Protein AF-A0A5C4XL25-F1 (afdb_monomer)

Sequence (189 aa):
MADGVRRPSRPYLGEPVLGSFGDDTALLGCGCVDDGCGPFSAVVQVDDDVVTWSRYSFADAGTAFLELPDLAFDRRQYEAAVRATETAGSAAVYRHRGHRRVRRPALTRPAGDVPPAGSAPYRDRVLAINPFESAVLTLVPLLLWTLVVVALYWAVRMGVRHGLLDARRRQLPPDPGASGRPAAPTDGV

Structure (mmCIF, N/CA/C/O backbone):
data_AF-A0A5C4XL25-F1
#
_entry.id   AF-A0A5C4XL25-F1
#
loop_
_atom_site.group_PDB
_atom_site.id
_atom_site.type_symbol
_atom_site.label_atom_id
_atom_site.label_alt_id
_atom_site.label_comp_id
_atom_site.label_asym_id
_atom_site.label_entity_id
_atom_site.label_seq_id
_atom_site.pdbx_PDB_ins_code
_atom_site.Cartn_x
_atom_site.Cartn_y
_atom_site.Cartn_z
_atom_site.occupancy
_atom_site.B_iso_or_equiv
_atom_site.auth_seq_id
_atom_site.auth_comp_id
_atom_site.auth_asym_id
_atom_site.auth_atom_id
_atom_site.pdbx_PDB_model_num
ATOM 1 N N . MET A 1 1 ? -26.741 -36.759 2.282 1.00 35.91 1 MET A N 1
ATOM 2 C CA . MET A 1 1 ? -25.557 -36.244 1.563 1.00 35.91 1 MET A CA 1
ATOM 3 C C . MET A 1 1 ? -25.638 -34.732 1.648 1.00 35.91 1 MET A C 1
ATOM 5 O O . MET A 1 1 ? -26.646 -34.182 1.232 1.00 35.91 1 MET A O 1
ATOM 9 N N . ALA A 1 2 ? -24.706 -34.121 2.378 1.00 37.91 2 ALA A N 1
ATOM 10 C CA . ALA A 1 2 ? -24.780 -32.740 2.848 1.00 37.91 2 ALA A CA 1
ATOM 11 C C . ALA A 1 2 ? -24.110 -31.784 1.852 1.00 37.91 2 ALA A C 1
ATOM 13 O O . ALA A 1 2 ? -22.941 -31.974 1.523 1.00 37.91 2 ALA A O 1
ATOM 14 N N . ASP A 1 3 ? -24.853 -30.771 1.408 1.00 40.09 3 ASP A N 1
ATOM 15 C CA . ASP A 1 3 ? -24.352 -29.694 0.555 1.00 40.09 3 ASP A CA 1
ATOM 16 C C . ASP A 1 3 ? -23.624 -28.631 1.390 1.00 40.09 3 ASP A C 1
ATOM 18 O O . ASP A 1 3 ? -24.110 -28.159 2.422 1.00 40.09 3 ASP A O 1
ATOM 22 N N . GLY A 1 4 ? -22.415 -28.286 0.947 1.00 39.06 4 GLY A N 1
ATOM 23 C CA . GLY A 1 4 ? -21.470 -27.427 1.650 1.00 39.06 4 GLY A CA 1
ATOM 24 C C . GLY A 1 4 ? -21.862 -25.953 1.628 1.00 39.06 4 GLY A C 1
ATOM 25 O O . GLY A 1 4 ? -21.550 -25.226 0.686 1.00 39.06 4 GLY A O 1
ATOM 26 N N . VAL A 1 5 ? -22.450 -25.481 2.726 1.00 36.34 5 VAL A N 1
ATOM 27 C CA . VAL A 1 5 ? -22.553 -24.051 3.042 1.00 36.34 5 VAL A CA 1
ATOM 28 C C . VAL A 1 5 ? -21.147 -23.521 3.345 1.00 36.34 5 VAL A C 1
ATOM 30 O O . VAL A 1 5 ? -20.625 -23.691 4.449 1.00 36.34 5 VAL A O 1
ATOM 33 N N . ARG A 1 6 ? -20.510 -22.871 2.363 1.00 41.69 6 ARG A N 1
ATOM 34 C CA . ARG A 1 6 ? -19.308 -22.057 2.601 1.00 41.69 6 ARG A CA 1
ATOM 35 C C . ARG A 1 6 ? -19.717 -20.796 3.356 1.00 41.69 6 ARG A C 1
ATOM 37 O O . ARG A 1 6 ? -20.271 -19.867 2.777 1.00 41.69 6 ARG A O 1
ATOM 44 N N . ARG A 1 7 ? -19.463 -20.808 4.665 1.00 35.22 7 ARG A N 1
ATOM 45 C CA . ARG A 1 7 ? -19.620 -19.656 5.560 1.00 35.22 7 ARG A CA 1
ATOM 46 C C . ARG A 1 7 ? -18.734 -18.493 5.077 1.00 35.22 7 ARG A C 1
ATOM 48 O O . ARG A 1 7 ? -17.597 -18.762 4.680 1.00 35.22 7 ARG A O 1
ATOM 55 N N . PRO A 1 8 ? -19.193 -17.228 5.150 1.00 36.66 8 PRO A N 1
ATOM 56 C CA . PRO A 1 8 ? -18.282 -16.091 5.178 1.00 36.66 8 PRO A CA 1
ATOM 57 C C . PRO A 1 8 ? -17.283 -16.317 6.316 1.00 36.66 8 PRO A C 1
ATOM 59 O O . PRO A 1 8 ? -17.632 -16.869 7.361 1.00 36.66 8 PRO A O 1
ATOM 62 N N . SER A 1 9 ? -16.023 -16.022 6.031 1.00 40.38 9 SER A N 1
ATOM 63 C CA . SER A 1 9 ? -14.851 -16.455 6.780 1.00 40.38 9 SER A CA 1
ATOM 64 C C . SER A 1 9 ? -14.914 -16.093 8.273 1.00 40.38 9 SER A C 1
ATOM 66 O O . SER A 1 9 ? -15.596 -15.159 8.676 1.00 40.38 9 SER A O 1
ATOM 68 N N . ARG A 1 10 ? -14.120 -16.813 9.070 1.00 42.22 10 ARG A N 1
ATOM 69 C CA . ARG A 1 10 ? -13.879 -16.671 10.517 1.00 42.22 10 ARG A CA 1
ATOM 70 C C . ARG A 1 10 ? -12.899 -15.541 10.966 1.00 42.22 10 ARG A C 1
ATOM 72 O O . ARG A 1 10 ? -12.465 -15.620 12.111 1.00 42.22 10 ARG A O 1
ATOM 79 N N . PRO A 1 11 ? -12.458 -14.535 10.175 1.00 50.78 11 PRO A N 1
ATOM 80 C CA . PRO A 1 11 ? -11.193 -13.850 10.440 1.00 50.78 11 PRO A CA 1
ATOM 81 C C . PRO A 1 11 ? -11.269 -12.788 11.549 1.00 50.78 11 PRO A C 1
ATOM 83 O O . PRO A 1 11 ? -10.263 -12.158 11.833 1.00 50.78 11 PRO A O 1
ATOM 86 N N . TYR A 1 12 ? -12.422 -12.571 12.188 1.00 50.84 12 TYR A N 1
ATOM 87 C CA . TYR A 1 12 ? -12.587 -11.486 13.163 1.00 50.84 12 TYR A CA 1
ATOM 88 C C . TYR A 1 12 ? -12.318 -11.886 14.623 1.00 50.84 12 TYR A C 1
ATOM 90 O O . TYR A 1 12 ? -12.410 -11.033 15.501 1.00 50.84 12 TYR A O 1
ATOM 98 N N . LEU A 1 13 ? -12.001 -13.159 14.907 1.00 45.06 13 LEU A N 1
ATOM 99 C CA . LEU A 1 13 ? -11.971 -13.695 16.279 1.00 45.06 13 LEU A CA 1
ATOM 100 C C . LEU A 1 13 ? -10.711 -14.514 16.624 1.00 45.06 13 LEU A C 1
ATOM 102 O O . LEU A 1 13 ? -10.807 -15.570 17.244 1.00 45.06 13 LEU A O 1
ATOM 106 N N . GLY A 1 14 ? -9.523 -14.004 16.285 1.00 38.72 14 GLY A N 1
ATOM 107 C CA . GLY A 1 14 ? -8.310 -14.370 17.037 1.00 38.72 14 GLY A CA 1
ATOM 108 C C . GLY A 1 14 ? -7.384 -15.429 16.438 1.00 38.72 14 GLY A C 1
ATOM 109 O O . GLY A 1 14 ? -6.447 -15.841 17.110 1.00 38.72 14 GLY A O 1
ATOM 110 N N . GLU A 1 15 ? -7.561 -15.816 15.176 1.00 34.97 15 GLU A N 1
ATOM 111 C CA . GLU A 1 15 ? -6.433 -16.323 14.386 1.00 34.97 15 GLU A CA 1
ATOM 112 C C . GLU A 1 15 ? -6.148 -15.284 13.297 1.00 34.97 15 GLU A C 1
ATOM 114 O O . GLU A 1 15 ? -6.943 -15.190 12.356 1.00 34.97 15 GLU A O 1
ATOM 119 N N . PRO A 1 16 ? -5.079 -14.466 13.412 1.00 40.44 16 PRO A N 1
ATOM 120 C CA . PRO A 1 16 ? -4.620 -13.640 12.305 1.00 40.44 16 PRO A CA 1
ATOM 121 C C . PRO A 1 16 ? -4.169 -14.591 11.198 1.00 40.44 16 PRO A C 1
ATOM 123 O O . PRO A 1 16 ? -3.027 -15.042 11.142 1.00 40.44 16 PRO A O 1
ATOM 126 N N . VAL A 1 17 ? -5.098 -14.982 10.330 1.00 38.75 17 VAL A N 1
ATOM 127 C CA . VAL A 1 17 ? -4.716 -15.614 9.079 1.00 38.75 17 VAL A CA 1
ATOM 128 C C . VAL A 1 17 ? -4.155 -14.486 8.246 1.00 38.75 17 VAL A C 1
ATOM 130 O O . VAL A 1 17 ? -4.907 -13.593 7.858 1.00 38.75 17 VAL A O 1
ATOM 133 N N . LEU A 1 18 ? -2.846 -14.562 8.009 1.00 37.31 18 LEU A N 1
ATOM 134 C CA . LEU A 1 18 ? -2.102 -13.828 6.996 1.00 37.31 18 LEU A CA 1
ATOM 135 C C . LEU A 1 18 ? -2.932 -13.805 5.707 1.00 37.31 18 LEU A C 1
ATOM 137 O O . LEU A 1 18 ? -2.864 -14.715 4.875 1.00 37.31 18 LEU A O 1
ATOM 141 N N . GLY A 1 19 ? -3.775 -12.785 5.553 1.00 39.03 19 GLY A N 1
ATOM 142 C CA . GLY A 1 19 ? -4.340 -12.455 4.262 1.00 39.03 19 GLY A CA 1
ATOM 143 C C . GLY A 1 19 ? -3.168 -12.158 3.336 1.00 39.03 19 GLY A C 1
ATOM 144 O O . GLY A 1 19 ? -2.050 -11.902 3.783 1.00 39.03 19 GLY A O 1
ATOM 145 N N . SER A 1 20 ? -3.394 -12.118 2.031 1.00 46.09 20 SER A N 1
ATOM 146 C CA . SER A 1 20 ? -2.372 -11.720 1.049 1.00 46.09 20 SER A CA 1
ATOM 147 C C . SER A 1 20 ? -1.758 -10.315 1.274 1.00 46.09 20 SER A C 1
ATOM 149 O O . SER A 1 20 ? -1.002 -9.850 0.430 1.00 46.09 20 SER A O 1
ATOM 151 N N . PHE A 1 21 ? -2.090 -9.651 2.388 1.00 50.78 21 PHE A N 1
ATOM 152 C CA . PHE A 1 21 ? -1.741 -8.301 2.811 1.00 50.78 21 PHE A CA 1
ATOM 153 C C . PHE A 1 21 ? -0.980 -8.243 4.160 1.00 50.78 21 PHE A C 1
ATOM 155 O O . PHE A 1 21 ? -0.880 -7.170 4.741 1.00 50.78 21 PHE A O 1
ATOM 162 N N . GLY A 1 22 ? -0.421 -9.352 4.663 1.00 58.84 22 GLY A N 1
ATOM 163 C CA . GLY A 1 22 ? 0.383 -9.352 5.901 1.00 58.84 22 GLY A CA 1
ATOM 164 C C . GLY A 1 22 ? -0.452 -9.438 7.188 1.00 58.84 22 GLY A C 1
ATOM 165 O O . GLY A 1 22 ? -1.468 -10.130 7.205 1.00 58.84 22 GLY A O 1
ATOM 166 N N . ASP A 1 23 ? -0.000 -8.766 8.255 1.00 67.12 23 ASP A N 1
ATOM 167 C CA . ASP A 1 23 ? -0.599 -8.792 9.608 1.00 67.12 23 ASP A CA 1
ATOM 168 C C . ASP A 1 23 ? -1.781 -7.807 9.792 1.00 67.12 23 ASP A C 1
ATOM 170 O O . ASP A 1 23 ? -2.327 -7.668 10.890 1.00 67.12 23 ASP A O 1
ATOM 174 N N . ASP A 1 24 ? -2.192 -7.114 8.726 1.00 67.25 24 ASP A N 1
ATOM 175 C CA . ASP A 1 24 ? -3.216 -6.068 8.773 1.00 67.25 24 ASP A CA 1
ATOM 176 C C . ASP A 1 24 ? -4.630 -6.644 8.553 1.00 67.25 24 ASP A C 1
ATOM 178 O O . ASP A 1 24 ? -4.867 -7.479 7.675 1.00 67.25 24 ASP A O 1
ATOM 182 N N . THR A 1 25 ? -5.612 -6.162 9.323 1.00 76.69 25 THR A N 1
ATOM 183 C CA . THR A 1 25 ? -7.029 -6.534 9.179 1.00 76.69 25 THR A CA 1
ATOM 184 C C . THR A 1 25 ? -7.799 -5.440 8.447 1.00 76.69 25 THR A C 1
ATOM 186 O O . THR A 1 25 ? -7.811 -4.287 8.876 1.00 76.69 25 THR A O 1
ATOM 189 N N . ALA A 1 26 ? -8.497 -5.801 7.367 1.00 75.62 26 ALA A N 1
ATOM 190 C CA . ALA A 1 26 ? -9.378 -4.881 6.652 1.00 75.62 26 ALA A CA 1
ATOM 191 C C . 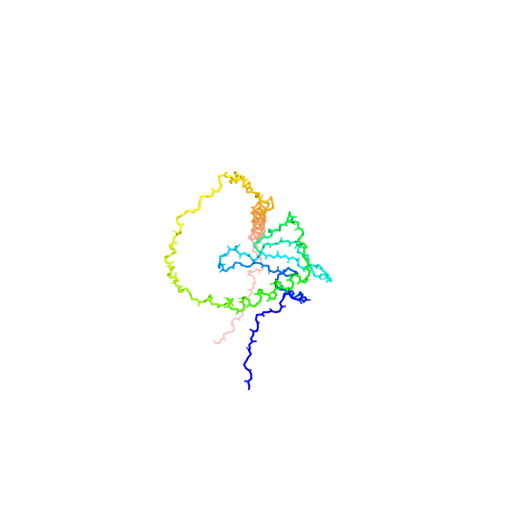ALA A 1 26 ? -10.617 -4.539 7.503 1.00 75.62 26 ALA A C 1
ATOM 193 O O . ALA A 1 26 ? -11.436 -5.408 7.818 1.00 75.62 26 ALA A O 1
ATOM 194 N N . LEU A 1 27 ? -10.760 -3.262 7.850 1.00 79.50 27 LEU A N 1
ATOM 195 C CA . LEU A 1 27 ? -11.843 -2.728 8.674 1.00 79.50 27 LEU A CA 1
ATOM 196 C C . LEU A 1 27 ? -13.021 -2.241 7.826 1.00 79.50 27 LEU A C 1
ATOM 198 O O . LEU A 1 27 ? -14.174 -2.513 8.152 1.00 79.50 27 LEU A O 1
ATOM 202 N N . LEU A 1 28 ? -12.740 -1.520 6.735 1.00 75.44 28 LEU A N 1
ATOM 203 C CA . LEU A 1 28 ? -13.758 -0.971 5.836 1.00 75.44 28 LEU A CA 1
ATOM 204 C C . LEU A 1 28 ? -13.332 -1.187 4.384 1.00 75.44 28 LEU A C 1
ATOM 206 O O . LEU A 1 28 ? -12.267 -0.739 3.976 1.00 75.44 28 LEU A O 1
ATOM 210 N N . GLY A 1 29 ? -14.177 -1.844 3.592 1.00 68.81 29 GLY A N 1
ATOM 211 C CA . GLY A 1 29 ? -14.009 -1.940 2.141 1.00 68.81 29 GLY A CA 1
ATOM 212 C C . GLY A 1 29 ? -15.027 -1.065 1.415 1.00 68.81 29 GLY A C 1
ATOM 213 O O . GLY A 1 29 ? -16.182 -0.983 1.841 1.00 68.81 29 GLY A O 1
ATOM 214 N N . CYS A 1 30 ? -14.634 -0.439 0.304 1.00 66.94 30 CYS A N 1
ATOM 215 C CA . CYS A 1 30 ? -15.615 0.113 -0.628 1.00 66.94 30 CYS A CA 1
ATOM 216 C C . CYS A 1 30 ? -16.173 -0.999 -1.519 1.00 66.94 30 CYS A C 1
ATOM 218 O O . CYS A 1 30 ? -15.442 -1.874 -1.973 1.00 66.94 30 CYS A O 1
ATOM 220 N N . GLY A 1 31 ? -17.475 -0.949 -1.808 1.00 67.56 31 GLY A N 1
ATOM 221 C CA . GLY A 1 31 ? -18.088 -1.772 -2.858 1.00 67.56 31 GLY A CA 1
ATOM 222 C C . GLY A 1 31 ? -17.951 -1.175 -4.263 1.00 67.56 31 GLY A C 1
ATOM 223 O O . GLY A 1 31 ? -18.494 -1.730 -5.217 1.00 67.56 31 GLY A O 1
ATOM 224 N N . CYS A 1 32 ? -17.300 -0.017 -4.388 1.00 68.69 32 CYS A N 1
ATOM 225 C CA . CYS A 1 32 ? -16.995 0.607 -5.662 1.00 68.69 32 CYS A CA 1
ATOM 226 C C . CYS A 1 32 ? -15.823 -0.138 -6.308 1.00 68.69 32 CYS A C 1
ATOM 228 O O . CYS A 1 32 ? -14.809 -0.388 -5.668 1.00 68.69 32 CYS A O 1
ATOM 230 N N . VAL A 1 33 ? -15.988 -0.540 -7.566 1.00 59.47 33 VAL A N 1
ATOM 231 C CA . VAL A 1 33 ? -14.994 -1.318 -8.331 1.00 59.47 33 VAL A CA 1
ATOM 232 C C . VAL A 1 33 ? -13.949 -0.377 -8.955 1.00 59.47 33 VAL A C 1
ATOM 234 O O . VAL A 1 33 ? -13.420 -0.654 -10.023 1.00 59.47 33 VAL A O 1
ATOM 237 N N . ASP A 1 34 ? -13.713 0.775 -8.327 1.00 71.31 34 ASP A N 1
ATOM 238 C CA . ASP A 1 34 ? -12.835 1.813 -8.858 1.00 71.31 34 ASP A CA 1
ATOM 239 C C . ASP A 1 34 ? -11.396 1.566 -8.396 1.00 71.31 34 ASP A C 1
ATOM 241 O O . ASP A 1 34 ? -11.140 1.314 -7.212 1.00 71.31 34 ASP A O 1
ATOM 245 N N . ASP A 1 35 ? -10.459 1.670 -9.340 1.00 55.66 35 ASP A N 1
ATOM 246 C CA . ASP A 1 35 ? -9.028 1.597 -9.065 1.00 55.66 35 ASP A CA 1
ATOM 247 C C . ASP A 1 35 ? -8.638 2.766 -8.143 1.00 55.66 35 ASP A C 1
ATOM 249 O O . ASP A 1 35 ? -8.804 3.938 -8.485 1.00 55.66 35 ASP A O 1
ATOM 253 N N . GLY A 1 36 ? -8.185 2.425 -6.937 1.00 63.66 36 GLY A N 1
ATOM 254 C CA . GLY A 1 36 ? -7.799 3.365 -5.882 1.00 63.66 36 GLY A CA 1
ATOM 255 C C . GLY A 1 36 ? -8.716 3.378 -4.658 1.00 63.66 36 GLY A C 1
ATOM 256 O O . GLY A 1 36 ? -8.368 3.931 -3.614 1.00 63.66 36 GLY A O 1
ATOM 257 N N . CYS A 1 37 ? -9.861 2.687 -4.708 1.00 68.88 37 CYS A N 1
ATOM 258 C CA . CYS A 1 37 ? -10.660 2.451 -3.508 1.00 68.88 37 CYS A CA 1
ATOM 259 C C . CYS A 1 37 ? -10.206 1.180 -2.776 1.00 68.88 37 CYS A C 1
ATOM 261 O O . CYS A 1 37 ? -10.875 0.146 -2.769 1.00 68.88 37 CYS A O 1
ATOM 263 N N . GLY A 1 38 ? -9.020 1.257 -2.173 1.00 71.19 38 GLY A N 1
ATOM 264 C CA . GLY A 1 38 ? -8.480 0.194 -1.331 1.00 71.19 38 GLY A CA 1
ATOM 265 C C . GLY A 1 38 ? -9.238 0.050 -0.002 1.00 71.19 38 GLY A C 1
ATOM 266 O O . GLY A 1 38 ? -9.825 1.022 0.478 1.00 71.19 38 GLY A O 1
ATOM 267 N N . PRO A 1 39 ? -9.237 -1.134 0.638 1.00 75.62 39 PRO A N 1
ATOM 268 C CA . PRO A 1 39 ? -9.737 -1.258 2.000 1.00 75.62 39 PRO A CA 1
ATOM 269 C C . PRO A 1 39 ? -8.921 -0.404 2.979 1.00 75.62 39 PRO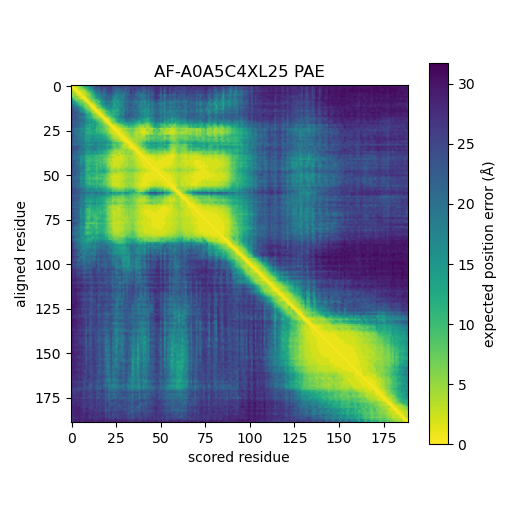 A C 1
ATOM 271 O O . PRO A 1 39 ? -7.692 -0.340 2.900 1.00 75.62 39 PRO A O 1
ATOM 274 N N . PHE A 1 40 ? -9.626 0.219 3.921 1.00 83.62 40 PHE A N 1
ATOM 275 C CA . PHE A 1 40 ? -9.051 0.765 5.142 1.00 83.62 40 PHE A CA 1
ATOM 276 C C . PHE A 1 40 ? -8.722 -0.399 6.071 1.00 83.62 40 PHE A C 1
ATOM 278 O O . PHE A 1 40 ? -9.612 -1.192 6.398 1.00 83.62 40 PHE A O 1
ATOM 285 N N . SER A 1 41 ? -7.469 -0.503 6.486 1.00 86.06 41 SER A N 1
ATOM 286 C CA . SER A 1 41 ? -6.955 -1.593 7.308 1.00 86.06 41 SER A CA 1
ATOM 287 C C . SER A 1 41 ? -6.295 -1.046 8.570 1.00 86.06 41 SER A C 1
ATOM 289 O O . SER A 1 41 ? -5.873 0.109 8.613 1.00 86.06 41 SER A O 1
ATOM 291 N N . ALA A 1 42 ? -6.235 -1.865 9.613 1.00 89.06 42 ALA A N 1
ATOM 292 C CA . ALA A 1 42 ? -5.486 -1.575 10.828 1.00 89.06 42 ALA A CA 1
ATOM 293 C C . ALA A 1 42 ? -4.898 -2.864 11.400 1.00 89.06 42 ALA A C 1
ATOM 295 O O . ALA A 1 42 ? -5.434 -3.957 11.188 1.00 89.06 42 ALA A O 1
ATOM 296 N N . VAL A 1 43 ? -3.838 -2.728 12.188 1.00 88.12 43 VAL A N 1
ATOM 297 C CA . VAL A 1 43 ? -3.364 -3.798 13.063 1.00 88.12 43 VAL A CA 1
ATOM 298 C C . VAL A 1 43 ? -4.278 -3.842 14.280 1.00 88.12 43 VAL A C 1
ATOM 300 O O . VAL A 1 43 ? -4.364 -2.876 15.043 1.00 88.12 43 VAL A O 1
ATOM 303 N N . VAL A 1 44 ? -4.960 -4.972 14.456 1.00 89.62 44 VAL A N 1
ATOM 304 C CA . VAL A 1 44 ? -5.876 -5.213 15.574 1.00 89.62 44 VAL A CA 1
ATOM 305 C C . VAL A 1 44 ? -5.199 -6.152 16.563 1.00 89.62 44 VAL A C 1
ATOM 307 O O . VAL A 1 44 ? -4.994 -7.329 16.273 1.00 89.62 44 VAL A O 1
ATOM 310 N N . GLN A 1 45 ? -4.855 -5.631 17.736 1.00 91.50 45 GLN A N 1
ATOM 311 C CA . GLN A 1 45 ? -4.334 -6.414 18.853 1.00 91.50 45 GLN A CA 1
ATOM 312 C C . GLN A 1 45 ? -5.463 -6.683 19.843 1.00 91.50 45 GLN A C 1
ATOM 314 O O . GLN A 1 45 ? -6.224 -5.778 20.183 1.00 91.50 45 GLN A O 1
ATOM 319 N N . VAL A 1 46 ? -5.594 -7.935 20.273 1.00 91.81 46 VAL A N 1
ATOM 320 C CA . VAL A 1 46 ? -6.637 -8.377 21.202 1.00 91.81 46 VAL A CA 1
ATOM 321 C C . VAL A 1 46 ? -5.952 -8.941 22.440 1.00 91.81 46 VAL A C 1
ATOM 323 O O . VAL A 1 46 ? -5.398 -10.037 22.383 1.00 91.81 46 VAL A O 1
ATOM 326 N N . ASP A 1 47 ? -6.010 -8.195 23.538 1.00 92.25 47 ASP A N 1
ATOM 327 C CA . ASP A 1 47 ? -5.553 -8.618 24.863 1.00 92.25 47 ASP A CA 1
ATOM 328 C C . ASP A 1 47 ? -6.725 -9.194 25.676 1.00 92.25 47 ASP A C 1
ATOM 330 O O . ASP A 1 47 ? -7.833 -9.352 25.161 1.00 92.25 47 ASP A O 1
ATOM 334 N N . ASP A 1 48 ? -6.515 -9.533 26.950 1.00 93.62 48 ASP A N 1
ATOM 335 C CA . ASP A 1 48 ? -7.550 -10.150 27.796 1.00 93.62 48 ASP A CA 1
ATOM 336 C C . ASP A 1 48 ? -8.798 -9.266 27.961 1.00 93.62 48 ASP A C 1
ATOM 338 O O . ASP A 1 48 ? -9.919 -9.759 27.827 1.00 93.62 48 ASP A O 1
ATOM 342 N N . ASP A 1 49 ? -8.611 -7.957 28.154 1.00 96.19 49 ASP A N 1
ATOM 343 C CA . ASP A 1 49 ? -9.702 -7.025 28.476 1.00 96.19 49 ASP A CA 1
ATOM 344 C C . ASP A 1 49 ? -9.884 -5.903 27.440 1.00 96.19 49 ASP A C 1
ATOM 346 O O . ASP A 1 49 ? -10.921 -5.234 27.415 1.00 96.19 49 ASP A O 1
ATOM 350 N N . VAL A 1 50 ? -8.894 -5.691 26.567 1.00 94.81 50 VAL A N 1
ATOM 351 C CA . VAL A 1 50 ? -8.827 -4.541 25.654 1.00 94.81 50 VAL A CA 1
ATOM 352 C C . VAL A 1 50 ? -8.529 -4.999 24.229 1.00 94.81 50 VAL A C 1
ATOM 354 O O . VAL A 1 50 ? -7.755 -5.924 23.999 1.00 94.81 50 VAL A O 1
ATOM 357 N N . VAL A 1 51 ? -9.148 -4.329 23.260 1.00 93.62 51 VAL A N 1
ATOM 358 C CA . VAL A 1 51 ? -8.822 -4.443 21.836 1.00 93.62 51 VAL A CA 1
ATOM 359 C C . VAL A 1 51 ? -8.242 -3.116 21.374 1.00 93.62 51 VAL A C 1
ATOM 361 O O . VAL A 1 51 ? -8.902 -2.085 21.500 1.00 93.62 51 VAL A O 1
ATOM 364 N N . THR A 1 52 ? -7.035 -3.142 20.819 1.00 94.00 52 THR A N 1
ATOM 365 C CA . THR A 1 52 ? -6.331 -1.947 20.347 1.00 94.00 52 THR A CA 1
ATOM 366 C C . THR A 1 52 ? -6.211 -1.971 18.833 1.00 94.00 52 THR A C 1
ATOM 368 O O . THR A 1 52 ? -5.728 -2.940 18.244 1.00 94.00 52 THR A O 1
ATOM 371 N N . TRP A 1 53 ? -6.646 -0.893 18.192 1.00 94.31 53 TRP A N 1
ATOM 372 C CA . TRP A 1 53 ? -6.432 -0.640 16.773 1.00 94.31 53 TRP A CA 1
ATOM 373 C C . TRP A 1 53 ? -5.272 0.335 16.613 1.00 94.31 53 TRP A C 1
ATOM 375 O O . TRP A 1 53 ? -5.238 1.377 17.267 1.00 94.31 53 TRP A O 1
ATOM 385 N N . SER A 1 54 ? -4.326 -0.015 15.749 1.00 91.69 54 SER A N 1
ATOM 386 C CA . SER A 1 54 ? -3.114 0.768 15.498 1.00 91.69 54 SER A CA 1
ATOM 387 C C . SER A 1 54 ? -2.678 0.641 14.040 1.00 91.69 54 SER A C 1
ATOM 389 O O . SER A 1 54 ? -3.194 -0.198 13.299 1.00 91.69 54 SER A O 1
ATOM 391 N N . ARG A 1 55 ? -1.707 1.466 13.624 1.00 87.19 55 ARG A N 1
ATOM 392 C CA . ARG A 1 55 ? -1.075 1.406 12.287 1.00 87.19 55 ARG A CA 1
ATOM 393 C C . ARG A 1 55 ? -2.093 1.350 11.144 1.00 87.19 55 ARG A C 1
ATOM 395 O O . ARG A 1 55 ? -2.107 0.428 10.335 1.00 87.19 55 ARG A O 1
ATOM 402 N N . TYR A 1 56 ? -2.959 2.351 11.093 1.00 89.06 56 TYR A N 1
ATOM 403 C CA . TYR A 1 56 ? -3.991 2.437 10.068 1.00 89.06 56 TYR A CA 1
ATOM 404 C C . TYR A 1 56 ? -3.381 2.668 8.681 1.00 89.06 56 TYR A C 1
ATOM 406 O O . TYR A 1 56 ? -2.510 3.529 8.511 1.00 89.06 56 TYR A O 1
ATOM 414 N N . SER A 1 57 ? -3.874 1.948 7.679 1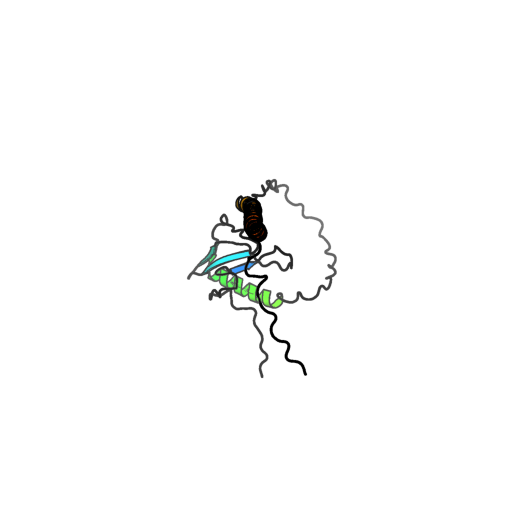.00 86.25 57 SER A N 1
ATOM 415 C CA . SER A 1 57 ? -3.404 2.015 6.295 1.00 86.25 57 SER A CA 1
ATOM 416 C C . SER A 1 57 ? -4.573 1.958 5.304 1.00 86.25 57 SER A C 1
ATOM 418 O O . SER A 1 57 ? -5.628 1.395 5.594 1.00 86.25 57 SER A O 1
ATOM 420 N N . PHE A 1 58 ? -4.409 2.554 4.121 1.00 82.12 58 PHE A N 1
ATOM 421 C CA . PHE A 1 58 ? -5.245 2.244 2.954 1.00 82.12 58 PHE A CA 1
ATOM 422 C C . PHE A 1 58 ? -4.456 1.373 1.980 1.00 82.12 58 PHE A C 1
ATOM 424 O O . PHE A 1 58 ? -3.263 1.594 1.776 1.00 82.12 58 PHE A O 1
ATOM 431 N N . ALA A 1 59 ? -5.129 0.405 1.348 1.00 69.31 59 ALA A N 1
ATOM 432 C CA . ALA A 1 59 ? -4.471 -0.492 0.396 1.00 69.31 59 ALA A CA 1
ATOM 433 C C . ALA A 1 59 ? -3.944 0.215 -0.863 1.00 69.31 59 ALA A C 1
ATOM 435 O O . ALA A 1 59 ? -3.107 -0.355 -1.561 1.00 69.31 59 ALA A O 1
ATOM 436 N N . ASP A 1 60 ? -4.403 1.437 -1.153 1.00 68.12 60 ASP A N 1
ATOM 437 C CA . ASP A 1 60 ? -3.831 2.219 -2.242 1.00 68.12 60 ASP A CA 1
ATOM 438 C C . ASP A 1 60 ? -2.561 2.955 -1.769 1.00 68.12 60 ASP A C 1
ATOM 440 O O . ASP A 1 60 ? -2.589 3.942 -1.031 1.00 68.12 60 ASP A O 1
ATOM 444 N N . ALA A 1 61 ? -1.430 2.368 -2.165 1.00 56.47 61 ALA A N 1
ATOM 445 C CA . ALA A 1 61 ? -0.108 2.970 -2.317 1.00 56.47 61 ALA A CA 1
ATOM 446 C C . ALA A 1 61 ? 0.502 3.734 -1.119 1.00 56.47 61 ALA A C 1
ATOM 448 O O . ALA A 1 61 ? 1.034 4.831 -1.270 1.00 56.47 61 ALA A O 1
ATOM 449 N N . GLY A 1 62 ? 0.554 3.116 0.066 1.00 60.09 62 GLY A N 1
ATOM 450 C CA . GLY A 1 62 ? 1.506 3.531 1.112 1.00 60.09 62 GLY A CA 1
ATOM 451 C C . GLY A 1 62 ? 1.078 4.731 1.958 1.00 60.09 62 GLY A C 1
ATOM 452 O O . GLY A 1 62 ? 1.895 5.290 2.692 1.00 60.09 62 GLY A O 1
ATOM 453 N N . THR A 1 63 ? -0.202 5.102 1.910 1.00 69.25 63 THR A N 1
ATOM 454 C CA . THR A 1 63 ? -0.769 6.074 2.850 1.00 69.25 63 THR A CA 1
ATOM 455 C C . THR A 1 63 ? -1.008 5.392 4.197 1.00 69.25 63 THR A C 1
ATOM 457 O O . THR A 1 63 ? -2.040 4.755 4.421 1.00 69.25 63 THR A O 1
ATOM 460 N N . ALA A 1 64 ? -0.030 5.511 5.094 1.00 75.75 64 ALA A N 1
ATOM 461 C CA . ALA A 1 64 ? -0.188 5.180 6.505 1.00 75.75 64 ALA A CA 1
ATOM 462 C C . ALA A 1 64 ? -0.691 6.415 7.263 1.00 75.75 64 ALA A C 1
ATOM 464 O O . ALA A 1 64 ? -0.132 7.506 7.129 1.00 75.75 64 ALA A O 1
ATOM 465 N N . PHE A 1 65 ? -1.717 6.259 8.096 1.00 79.12 65 PHE A N 1
ATOM 466 C CA . PHE A 1 65 ? -2.176 7.334 8.974 1.00 79.12 65 PHE A CA 1
ATOM 467 C C . PHE A 1 65 ? -1.411 7.277 10.289 1.00 79.12 65 PHE A C 1
ATOM 469 O O . PHE A 1 65 ? -1.905 6.779 11.298 1.00 79.12 65 PHE A O 1
ATOM 476 N N . LEU A 1 66 ? -0.187 7.796 10.264 1.00 80.19 66 LEU A N 1
ATOM 477 C CA . LEU A 1 66 ? 0.689 7.831 11.438 1.00 80.19 66 LEU A CA 1
ATOM 478 C C . LEU A 1 66 ? 0.203 8.809 12.520 1.00 80.19 66 LEU A C 1
ATOM 480 O O . LEU A 1 66 ? 0.615 8.700 13.668 1.00 80.19 66 LEU A O 1
ATOM 484 N N . GLU A 1 67 ? -0.659 9.760 12.158 1.00 84.44 67 GLU A N 1
ATOM 485 C CA . GLU A 1 67 ? -1.194 10.767 13.083 1.00 84.44 67 GLU A CA 1
ATOM 486 C C . GLU A 1 67 ? -2.480 10.325 13.791 1.00 84.44 67 GLU A C 1
ATOM 488 O O . GLU A 1 67 ? -2.938 11.003 14.713 1.00 84.44 67 GLU A O 1
ATOM 493 N N . LEU A 1 68 ? -3.090 9.211 13.369 1.00 86.75 68 LEU A N 1
ATOM 494 C CA . LEU A 1 68 ? -4.253 8.686 14.072 1.00 86.75 68 LEU A CA 1
ATOM 495 C C . LEU A 1 68 ? -3.785 8.026 15.372 1.00 86.75 68 LEU A C 1
ATOM 497 O O . LEU A 1 68 ? -2.935 7.135 15.320 1.00 86.75 68 LEU A O 1
ATOM 501 N N . PRO A 1 69 ? -4.330 8.436 16.530 1.00 92.56 69 PRO A N 1
ATOM 502 C CA . PRO A 1 69 ? -3.999 7.786 17.782 1.00 92.56 69 PRO A CA 1
ATOM 503 C C . PRO A 1 69 ? -4.503 6.343 17.773 1.00 92.56 69 PRO A C 1
ATOM 505 O O . PRO A 1 69 ? -5.506 6.011 17.129 1.00 92.56 69 PRO A O 1
ATOM 508 N N . ASP A 1 70 ? -3.825 5.500 18.542 1.00 93.81 70 ASP A N 1
ATOM 509 C CA . ASP A 1 70 ? -4.300 4.149 18.798 1.00 93.81 70 ASP A CA 1
ATOM 510 C C . ASP A 1 70 ? -5.671 4.216 19.483 1.00 93.81 70 ASP A C 1
ATOM 512 O O . ASP A 1 70 ? -5.891 4.990 20.422 1.00 93.81 70 ASP A O 1
ATOM 516 N N . LEU A 1 71 ? -6.618 3.427 18.977 1.00 94.19 71 LEU A N 1
ATOM 517 C CA . LEU A 1 71 ? -7.972 3.367 19.515 1.00 94.19 71 LEU A CA 1
ATOM 518 C C . LEU A 1 71 ? -8.102 2.104 20.355 1.00 94.19 71 LEU A C 1
ATOM 520 O O . LEU A 1 71 ? -7.919 1.001 19.847 1.00 94.19 71 LEU A O 1
ATOM 524 N N . ALA A 1 72 ? -8.434 2.276 21.631 1.00 96.25 72 ALA A N 1
ATOM 525 C CA . ALA A 1 72 ? -8.640 1.182 22.567 1.00 96.25 72 ALA A CA 1
ATOM 526 C C . ALA A 1 72 ? -10.132 1.000 22.865 1.00 96.25 72 ALA A C 1
ATOM 528 O O . ALA A 1 72 ? -10.853 1.965 23.132 1.00 96.25 72 ALA A O 1
ATOM 529 N N . PHE A 1 73 ? -10.582 -0.248 22.852 1.00 94.38 73 PHE A N 1
ATOM 530 C CA . PHE A 1 73 ? -11.961 -0.642 23.114 1.00 94.38 73 PHE A CA 1
ATOM 531 C C . PHE A 1 73 ? -12.011 -1.695 24.219 1.00 94.38 73 PHE A C 1
ATOM 533 O O . PHE A 1 73 ? -11.131 -2.549 24.300 1.00 94.38 73 PHE A O 1
ATOM 540 N N . ASP A 1 74 ? -13.074 -1.687 25.027 1.00 97.06 74 ASP A N 1
ATOM 541 C CA . ASP A 1 74 ? -13.381 -2.818 25.909 1.00 97.06 74 ASP A CA 1
ATOM 542 C C . ASP A 1 74 ? -13.664 -4.066 25.062 1.00 97.06 74 ASP A C 1
ATOM 544 O O . ASP A 1 74 ? -14.494 -4.040 24.142 1.00 97.06 74 ASP A O 1
ATOM 548 N N . ARG A 1 75 ? -12.983 -5.173 25.370 1.00 94.81 75 ARG A N 1
ATOM 549 C CA . ARG A 1 75 ? -13.054 -6.393 24.562 1.00 94.81 75 ARG A CA 1
ATOM 550 C C . ARG A 1 75 ? -14.464 -6.963 24.486 1.00 94.81 75 ARG A C 1
ATOM 552 O O . ARG A 1 75 ? -14.896 -7.391 23.415 1.00 94.81 75 ARG A O 1
ATOM 559 N N . ARG A 1 76 ? -15.216 -6.953 25.588 1.00 94.06 76 ARG A N 1
ATOM 560 C CA . ARG A 1 76 ? -16.566 -7.538 25.616 1.00 94.06 76 ARG A CA 1
ATOM 561 C C . ARG A 1 76 ? -17.521 -6.739 24.742 1.00 94.06 76 ARG A C 1
ATOM 563 O O . ARG A 1 76 ? -18.341 -7.331 24.036 1.00 94.06 76 ARG A O 1
ATOM 570 N N . GLN A 1 77 ? -17.410 -5.412 24.769 1.00 95.25 77 GLN A N 1
ATOM 571 C CA . GLN A 1 77 ? -18.190 -4.530 23.901 1.00 95.25 77 GLN A CA 1
ATOM 572 C C . GLN A 1 77 ? -17.816 -4.716 22.431 1.00 95.25 77 GLN A C 1
ATOM 574 O O . GLN A 1 77 ? -18.706 -4.841 21.588 1.00 95.25 77 GLN A O 1
ATOM 579 N N . TYR A 1 78 ? -16.519 -4.805 22.134 1.00 91.31 78 TYR A N 1
ATOM 580 C CA . TYR A 1 78 ? -16.018 -5.044 20.785 1.00 91.31 78 TYR A CA 1
ATOM 581 C C . TYR A 1 78 ? -16.558 -6.358 20.201 1.00 91.31 78 TYR A C 1
ATOM 583 O O . TYR A 1 78 ? -17.197 -6.368 19.149 1.00 91.31 78 TYR A O 1
ATOM 591 N N . GLU A 1 79 ? -16.401 -7.469 20.920 1.00 92.12 79 GLU A N 1
ATOM 592 C CA . GLU A 1 79 ? -16.881 -8.786 20.485 1.00 92.12 79 GLU A CA 1
ATOM 593 C C . GLU A 1 79 ? -18.411 -8.849 20.358 1.00 92.12 79 GLU A C 1
ATOM 595 O O . GLU A 1 79 ? -18.948 -9.580 19.518 1.00 92.12 79 GLU A O 1
ATOM 600 N N . ALA A 1 80 ? -19.151 -8.112 21.191 1.00 90.06 80 ALA A N 1
ATOM 601 C CA . ALA A 1 80 ? -20.601 -7.993 21.053 1.00 90.06 80 ALA A CA 1
ATOM 602 C C . ALA A 1 80 ? -20.985 -7.242 19.766 1.00 90.06 80 ALA A C 1
ATOM 604 O O . ALA A 1 80 ? -21.873 -7.696 19.039 1.00 90.06 80 ALA A O 1
ATOM 605 N N . ALA A 1 81 ? -20.294 -6.144 19.449 1.00 87.75 81 ALA A N 1
ATOM 606 C CA . ALA A 1 81 ? -20.519 -5.367 18.231 1.00 87.75 81 ALA A CA 1
ATOM 607 C C . ALA A 1 81 ? -20.174 -6.162 16.961 1.00 87.75 81 ALA A C 1
ATOM 609 O O . ALA A 1 81 ? -20.942 -6.145 15.993 1.00 87.75 81 ALA A O 1
ATOM 610 N N . VAL A 1 82 ? -19.074 -6.922 16.975 1.00 85.75 82 VAL A N 1
ATOM 611 C CA . VAL A 1 82 ? -18.693 -7.812 15.865 1.00 85.75 82 VAL A CA 1
ATOM 612 C C . VAL A 1 82 ? -19.779 -8.864 15.629 1.00 85.75 82 VAL A C 1
ATOM 614 O O . VAL A 1 82 ? -20.290 -8.967 14.515 1.00 85.75 82 VAL A O 1
ATOM 617 N N . ARG A 1 83 ? -20.233 -9.570 16.676 1.00 85.62 83 ARG A N 1
ATOM 618 C CA . ARG A 1 83 ? -21.314 -10.574 16.562 1.00 85.62 83 ARG A CA 1
ATOM 619 C C . ARG A 1 83 ? -22.630 -9.984 16.048 1.00 85.62 83 ARG A C 1
ATOM 621 O O . ARG A 1 83 ? -23.325 -10.607 15.239 1.00 85.62 83 ARG A O 1
ATOM 628 N N . ALA A 1 84 ? -22.981 -8.777 16.492 1.00 80.75 84 ALA A N 1
ATOM 629 C CA . ALA A 1 84 ? -24.155 -8.067 15.990 1.00 80.75 84 ALA A CA 1
ATOM 630 C C . ALA A 1 84 ? -24.024 -7.762 14.487 1.00 80.75 84 ALA A C 1
ATOM 632 O O . ALA A 1 84 ? -24.974 -7.950 13.721 1.00 80.75 84 ALA A O 1
ATOM 633 N N . THR A 1 85 ? -22.827 -7.366 14.052 1.00 76.06 85 THR A N 1
ATOM 634 C CA . THR A 1 85 ? -22.529 -7.046 12.652 1.00 76.06 85 THR A CA 1
ATOM 635 C C . THR A 1 85 ? -22.507 -8.291 11.770 1.00 76.06 85 THR A C 1
ATOM 637 O O . THR A 1 85 ? -23.040 -8.244 10.668 1.00 76.06 85 THR A O 1
ATOM 640 N N . GLU A 1 86 ? -21.992 -9.430 12.239 1.00 73.62 86 GLU A N 1
ATOM 641 C CA . GLU A 1 86 ? -22.054 -10.706 11.504 1.00 73.62 86 GLU A CA 1
ATOM 642 C C . GLU A 1 86 ? -23.500 -11.142 11.246 1.00 73.62 86 GLU A C 1
ATOM 644 O O . GLU A 1 86 ? -23.847 -11.592 10.148 1.00 73.62 86 GLU A O 1
ATOM 649 N N . THR A 1 87 ? -24.366 -10.950 12.241 1.00 70.31 87 THR A N 1
ATOM 650 C CA . THR A 1 87 ? -25.791 -11.280 12.140 1.00 70.31 87 THR A CA 1
ATOM 651 C C . THR A 1 87 ? -26.495 -10.386 11.113 1.00 70.31 87 THR A C 1
ATOM 653 O O . THR A 1 87 ? -27.275 -10.875 10.295 1.00 70.31 87 THR A O 1
ATOM 656 N N . ALA A 1 88 ? -26.180 -9.086 11.093 1.00 63.62 88 ALA A N 1
ATOM 657 C CA . ALA A 1 88 ? -26.731 -8.133 10.127 1.00 63.62 88 ALA A CA 1
ATOM 658 C C . ALA A 1 88 ? -26.136 -8.298 8.712 1.00 63.62 88 ALA A C 1
ATOM 660 O O . ALA A 1 88 ? -26.852 -8.243 7.710 1.00 63.62 88 ALA A O 1
ATOM 661 N N . GLY A 1 89 ? -24.829 -8.539 8.622 1.00 57.22 89 GLY A N 1
ATOM 662 C CA . GLY A 1 89 ? -24.072 -8.688 7.381 1.00 57.22 89 GLY A CA 1
ATOM 663 C C . GLY A 1 89 ? -24.408 -9.975 6.636 1.00 57.22 89 GLY A C 1
ATOM 664 O O . GLY A 1 89 ? -24.527 -9.954 5.415 1.00 57.22 89 GLY A O 1
ATOM 665 N N . SER A 1 90 ? -24.697 -11.069 7.344 1.00 53.00 90 SER A N 1
ATOM 666 C CA . SER A 1 90 ? -25.146 -12.328 6.724 1.00 53.00 90 SER A CA 1
ATOM 667 C C . SER A 1 90 ? -26.482 -12.189 5.975 1.00 53.00 90 SER A C 1
ATOM 669 O O . SER A 1 90 ? -26.767 -12.978 5.075 1.00 53.00 90 SER A O 1
ATOM 671 N N . ALA A 1 91 ? -27.292 -11.172 6.293 1.00 48.19 91 ALA A N 1
ATOM 672 C CA . ALA A 1 91 ? -28.530 -10.871 5.572 1.00 48.19 91 ALA A CA 1
ATOM 673 C C . ALA A 1 91 ? -28.329 -9.938 4.357 1.00 48.19 91 ALA A C 1
ATOM 675 O O . ALA A 1 91 ? -29.151 -9.948 3.436 1.00 48.19 91 ALA A O 1
ATOM 676 N N . ALA A 1 92 ? -27.256 -9.138 4.331 1.00 48.31 92 ALA A N 1
ATOM 677 C CA . ALA A 1 92 ? -27.059 -8.058 3.356 1.00 48.31 92 ALA A CA 1
ATOM 678 C C . ALA A 1 92 ? -25.891 -8.287 2.376 1.00 48.31 92 ALA A C 1
ATOM 680 O O . ALA A 1 92 ? -25.923 -7.812 1.236 1.00 48.31 92 ALA A O 1
ATOM 681 N N . VAL A 1 93 ? -24.867 -9.037 2.774 1.00 47.88 93 VAL A N 1
ATOM 682 C CA . VAL A 1 93 ? -23.599 -9.148 2.046 1.00 47.88 93 VAL A CA 1
ATOM 683 C C . VAL A 1 93 ? -23.662 -10.337 1.085 1.00 47.88 93 VAL A C 1
ATOM 685 O O . VAL A 1 93 ? -23.282 -11.441 1.444 1.00 47.88 93 VAL A O 1
ATOM 688 N N . TYR A 1 94 ? -24.242 -10.094 -0.103 1.00 42.22 94 TYR A N 1
ATOM 689 C CA . TYR A 1 94 ? -23.937 -10.689 -1.433 1.00 42.22 94 TYR A CA 1
ATOM 690 C C . TYR A 1 94 ? -25.076 -10.535 -2.470 1.00 42.22 94 TYR A C 1
ATOM 692 O O . TYR A 1 94 ? -25.027 -11.131 -3.544 1.00 42.22 94 TYR A O 1
ATOM 700 N N . ARG A 1 95 ? -26.096 -9.693 -2.240 1.00 42.50 95 ARG A N 1
ATOM 701 C CA . ARG A 1 95 ? -27.097 -9.369 -3.287 1.00 42.50 95 ARG A CA 1
ATOM 702 C C . ARG A 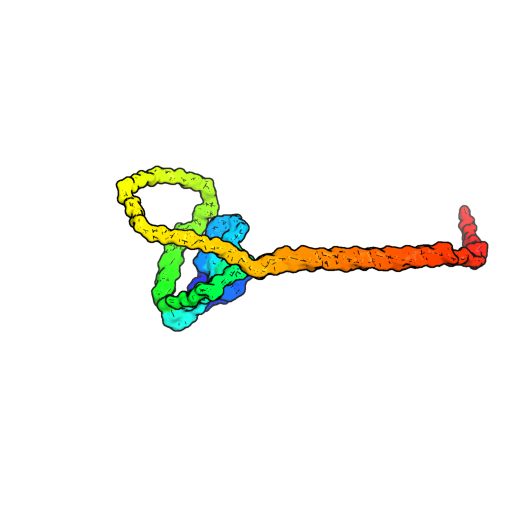1 95 ? -26.672 -8.273 -4.274 1.00 42.50 95 ARG A C 1
ATOM 704 O O . ARG A 1 95 ? -27.519 -7.723 -4.969 1.00 42.50 95 ARG A O 1
ATOM 711 N N . HIS A 1 96 ? -25.376 -7.996 -4.410 1.00 42.84 96 HIS A N 1
ATOM 712 C CA . HIS A 1 96 ? -24.861 -7.076 -5.428 1.00 42.84 96 HIS A CA 1
ATOM 713 C C . HIS A 1 96 ? -24.184 -7.823 -6.589 1.00 42.84 96 HIS A C 1
ATOM 715 O O . HIS A 1 96 ? -22.999 -7.680 -6.862 1.00 42.84 96 HIS A O 1
ATOM 721 N N . ARG A 1 97 ? -24.973 -8.613 -7.326 1.00 43.44 97 ARG A N 1
ATOM 722 C CA . ARG A 1 97 ? -24.675 -8.972 -8.721 1.00 43.44 97 ARG A CA 1
ATOM 723 C C . ARG A 1 97 ? -25.964 -8.861 -9.525 1.00 43.44 97 ARG A C 1
ATOM 725 O O . ARG A 1 97 ? -26.751 -9.792 -9.626 1.00 43.44 97 ARG A O 1
ATOM 732 N N . GLY A 1 98 ? -26.216 -7.653 -10.009 1.00 39.91 98 GLY A N 1
ATOM 733 C CA . GLY A 1 98 ? -27.408 -7.322 -10.774 1.00 39.91 98 GLY A CA 1
ATOM 734 C C . GLY A 1 98 ? -27.763 -5.864 -10.569 1.00 39.91 98 GLY A C 1
ATOM 735 O O . GLY A 1 98 ? -28.492 -5.527 -9.641 1.00 39.91 98 GLY A O 1
ATOM 736 N N . HIS A 1 99 ? -27.254 -4.999 -11.446 1.00 46.56 99 HIS A N 1
ATOM 737 C CA . HIS A 1 99 ? -27.738 -3.633 -11.607 1.00 46.56 99 HIS A CA 1
ATOM 738 C C . HIS A 1 99 ? -29.214 -3.656 -12.032 1.00 46.56 99 HIS A C 1
ATOM 740 O O . HIS A 1 99 ? -29.556 -3.435 -13.191 1.00 46.56 99 HIS A O 1
ATOM 746 N N . ARG A 1 100 ? -30.123 -3.912 -11.093 1.00 42.22 100 ARG A N 1
ATOM 747 C CA . ARG A 1 100 ? -31.514 -3.513 -11.235 1.00 42.22 100 ARG A CA 1
ATOM 748 C C . ARG A 1 100 ? -31.571 -2.101 -10.689 1.00 42.22 100 ARG A C 1
ATOM 750 O O . ARG A 1 100 ? -31.364 -1.899 -9.496 1.00 42.22 100 ARG A O 1
ATOM 757 N N . ARG A 1 101 ? -31.798 -1.120 -11.568 1.00 45.22 101 ARG A N 1
ATOM 758 C CA . ARG A 1 101 ? -32.118 0.250 -11.156 1.00 45.22 101 ARG A CA 1
ATOM 759 C C . ARG A 1 101 ? -33.255 0.163 -10.142 1.00 45.22 101 ARG A C 1
ATOM 761 O O . ARG A 1 101 ? -34.404 -0.060 -10.519 1.00 45.22 101 ARG A O 1
ATOM 768 N N . VAL A 1 102 ? -32.932 0.313 -8.863 1.00 48.19 102 VAL A N 1
ATOM 769 C CA . VAL A 1 102 ? -33.937 0.578 -7.847 1.00 48.19 102 VAL A CA 1
ATOM 770 C C . VAL A 1 102 ? -34.446 1.969 -8.186 1.00 48.19 102 VAL A C 1
ATOM 772 O O . VAL A 1 102 ? -33.759 2.971 -7.992 1.00 48.19 102 VAL A O 1
ATOM 775 N N . ARG A 1 103 ? -35.629 2.022 -8.799 1.00 48.12 103 ARG A N 1
ATOM 776 C CA . ARG A 1 103 ? -36.414 3.248 -8.902 1.00 48.12 103 ARG A CA 1
ATOM 777 C C . ARG A 1 103 ? -36.591 3.724 -7.461 1.00 48.12 103 ARG A C 1
ATOM 779 O O . ARG A 1 103 ? -37.307 3.082 -6.699 1.00 48.12 103 ARG A O 1
ATOM 786 N N . ARG A 1 104 ? -35.871 4.783 -7.077 1.00 42.81 104 ARG A N 1
ATOM 787 C CA . ARG A 1 104 ? -36.063 5.481 -5.802 1.00 42.81 104 ARG A CA 1
ATOM 788 C C . ARG A 1 104 ? -37.568 5.746 -5.652 1.00 42.81 104 ARG A C 1
ATOM 790 O O . ARG A 1 104 ? -38.121 6.423 -6.523 1.00 42.81 104 ARG A O 1
ATOM 797 N N . PRO A 1 105 ? -38.242 5.238 -4.608 1.00 49.66 105 PRO A N 1
ATOM 798 C CA . PRO A 1 105 ? -39.521 5.797 -4.208 1.00 49.66 105 PRO A CA 1
ATOM 799 C C . PRO A 1 105 ? -39.279 7.274 -3.906 1.00 49.66 105 PRO A C 1
ATOM 801 O O . PRO A 1 105 ? -38.277 7.616 -3.272 1.00 49.66 105 PRO A O 1
ATOM 804 N N . ALA A 1 106 ? -40.140 8.145 -4.426 1.00 46.28 106 ALA A N 1
ATOM 805 C CA . ALA A 1 106 ? -40.074 9.570 -4.155 1.00 46.28 106 ALA A CA 1
ATOM 806 C C . ALA A 1 106 ? -40.157 9.777 -2.638 1.00 46.28 106 ALA A C 1
ATOM 808 O O . ALA A 1 106 ? -41.210 9.590 -2.035 1.00 46.28 106 ALA A O 1
ATOM 809 N N . LEU A 1 107 ? -39.018 10.103 -2.025 1.00 51.00 107 LEU A N 1
ATOM 810 C CA . LEU A 1 107 ? -38.959 10.486 -0.627 1.00 51.00 107 LEU A CA 1
ATOM 811 C C . LEU A 1 107 ? -39.624 11.860 -0.542 1.00 51.00 107 LEU A C 1
ATOM 813 O O . LEU A 1 107 ? -39.065 12.860 -0.998 1.00 51.00 107 LEU A O 1
ATOM 817 N N . THR A 1 108 ? -40.845 11.906 -0.023 1.00 50.75 108 THR A N 1
ATOM 818 C CA . THR A 1 108 ? -41.507 13.155 0.337 1.00 50.75 108 THR A CA 1
ATOM 819 C C . THR A 1 108 ? -40.660 13.798 1.429 1.00 50.75 108 THR A C 1
ATOM 821 O O . THR A 1 108 ? -40.620 13.324 2.560 1.00 50.75 108 THR A O 1
ATOM 824 N N . ARG A 1 109 ? -39.893 14.823 1.052 1.00 46.75 109 ARG A N 1
ATOM 825 C CA . ARG A 1 109 ? -39.050 15.611 1.950 1.00 46.75 109 ARG A CA 1
ATOM 826 C C . ARG A 1 109 ? -39.969 16.349 2.934 1.00 46.75 109 ARG A C 1
ATOM 828 O O . ARG A 1 109 ? -40.729 17.199 2.469 1.00 46.75 109 ARG A O 1
ATOM 835 N N . PRO A 1 110 ? -39.928 16.073 4.250 1.00 49.72 110 PRO A N 1
ATOM 836 C CA . PRO A 1 110 ? -40.566 16.955 5.211 1.00 49.72 110 PRO A CA 1
ATOM 837 C C . PRO A 1 110 ? -39.853 18.310 5.154 1.00 49.72 110 PRO A C 1
ATOM 839 O O . PRO A 1 110 ? -38.627 18.406 5.233 1.00 49.72 110 PRO A O 1
ATOM 842 N N . ALA A 1 111 ? -40.635 19.353 4.900 1.00 55.94 111 ALA A N 1
ATOM 843 C CA . ALA A 1 111 ? -40.180 20.728 4.939 1.00 55.94 111 ALA A CA 1
ATOM 844 C C . ALA A 1 111 ? -40.069 21.153 6.405 1.00 55.94 111 ALA A C 1
ATOM 846 O O . ALA A 1 111 ? -41.083 21.228 7.092 1.00 55.94 111 ALA A O 1
ATOM 847 N N . GLY A 1 112 ? -38.851 21.435 6.863 1.00 60.44 112 GLY A N 1
ATOM 848 C CA . GLY A 1 112 ? -38.632 22.111 8.139 1.00 60.44 112 GLY A CA 1
ATOM 849 C C . GLY A 1 112 ? -37.559 21.464 8.994 1.00 60.44 112 GLY A C 1
ATOM 850 O O . GLY A 1 112 ? -37.882 20.916 10.030 1.00 60.44 112 GLY A O 1
ATOM 851 N N . ASP A 1 113 ? -36.300 21.585 8.579 1.00 53.25 113 ASP A N 1
ATOM 852 C CA . ASP A 1 113 ? -35.177 21.586 9.515 1.00 53.25 113 ASP A CA 1
ATOM 853 C C . ASP A 1 113 ? -34.177 22.627 9.014 1.00 53.25 113 ASP A C 1
ATOM 855 O O . ASP A 1 113 ? -33.528 22.468 7.976 1.00 53.25 113 ASP A O 1
ATOM 859 N N . VAL A 1 114 ? -34.152 23.761 9.711 1.00 68.75 114 VAL A N 1
ATOM 860 C CA . VAL A 1 114 ? -33.177 24.833 9.517 1.00 68.75 114 VAL A CA 1
ATOM 861 C C . VAL A 1 114 ? -31.887 24.374 10.201 1.00 68.75 114 VAL A C 1
ATOM 863 O O . VAL A 1 114 ? -31.896 24.187 11.418 1.00 68.75 114 VAL A O 1
ATOM 866 N N . PRO A 1 115 ? -30.781 24.165 9.467 1.00 60.53 115 PRO A N 1
ATOM 867 C CA . PRO A 1 115 ? -29.517 23.816 10.095 1.00 60.53 115 PRO A CA 1
ATOM 868 C C . PRO A 1 115 ? -29.003 25.004 10.927 1.00 60.53 115 PRO A C 1
ATOM 870 O O . PRO A 1 115 ? -29.142 26.154 10.498 1.00 60.53 115 PRO A O 1
ATOM 873 N N . PRO A 1 116 ? -28.400 24.764 12.105 1.00 55.56 116 PRO A N 1
ATOM 874 C CA . PRO A 1 116 ? -27.837 25.832 12.918 1.00 55.56 116 PRO A CA 1
ATOM 875 C C . PRO A 1 116 ? -26.710 26.541 12.158 1.00 55.56 116 PRO A C 1
ATOM 877 O O . PRO A 1 116 ? -25.773 25.916 11.655 1.00 55.56 116 PRO A O 1
ATOM 880 N N . ALA A 1 117 ? -26.812 27.868 12.085 1.00 51.59 117 ALA A N 1
ATOM 881 C CA . ALA A 1 117 ? -25.786 28.747 11.547 1.00 51.59 117 ALA A CA 1
ATOM 882 C C . ALA A 1 117 ? -24.538 28.673 12.441 1.00 51.59 117 ALA A C 1
ATOM 884 O O . ALA A 1 117 ? -24.471 29.309 13.489 1.00 51.59 117 ALA A O 1
ATOM 885 N N . GLY A 1 118 ? -23.570 27.843 12.053 1.00 53.31 118 GLY A N 1
ATOM 886 C CA . GLY A 1 118 ? -22.346 27.666 12.836 1.00 53.31 118 GLY A CA 1
ATOM 887 C C . GLY A 1 118 ? -21.377 26.601 12.329 1.00 53.31 118 GLY A C 1
ATOM 888 O O . GLY A 1 118 ? -20.506 26.181 13.086 1.00 53.31 118 GLY A O 1
ATOM 889 N N . SER A 1 119 ? -21.489 26.143 11.078 1.00 51.00 119 SER A N 1
ATOM 890 C CA . SER A 1 119 ? -20.437 25.314 10.487 1.00 51.00 119 SER A CA 1
ATOM 891 C C . SER A 1 119 ? -19.211 26.189 10.239 1.00 51.00 119 SER A C 1
ATOM 893 O O . SER A 1 119 ? -19.205 27.027 9.334 1.00 51.00 119 SER A O 1
ATOM 895 N N . ALA A 1 120 ? -18.205 26.011 11.093 1.00 53.50 120 ALA A N 1
ATOM 896 C CA . ALA A 1 120 ? -16.883 26.602 10.972 1.00 53.50 120 ALA A CA 1
ATOM 897 C C . ALA A 1 120 ? -16.356 26.495 9.528 1.00 53.50 120 ALA A C 1
ATOM 899 O O . ALA A 1 120 ? -16.644 25.503 8.848 1.00 53.50 120 ALA A O 1
ATOM 900 N N . PRO A 1 121 ? -15.580 27.486 9.051 1.00 52.84 121 PRO A N 1
ATOM 901 C CA . PRO A 1 121 ? -14.984 27.427 7.727 1.00 52.84 121 PRO A CA 1
ATOM 902 C C . PRO A 1 121 ? -14.163 26.143 7.625 1.00 52.84 121 PRO A C 1
ATOM 904 O O . PRO A 1 121 ? -13.242 25.918 8.414 1.00 52.84 121 PRO A O 1
ATOM 907 N N . TYR A 1 122 ? -14.548 25.293 6.674 1.00 44.75 122 TYR A N 1
ATOM 908 C CA . TYR A 1 122 ? -13.790 24.134 6.230 1.00 44.75 122 TYR A CA 1
ATOM 909 C C . TYR A 1 122 ? -12.415 24.654 5.806 1.00 44.75 122 TYR A C 1
ATOM 911 O O . TYR A 1 122 ? -12.256 25.195 4.715 1.00 44.75 122 TYR A O 1
ATOM 919 N N . ARG A 1 123 ? -11.465 24.618 6.749 1.00 42.72 123 ARG A N 1
ATOM 920 C CA . ARG A 1 123 ? -10.083 25.039 6.541 1.00 42.72 123 ARG A CA 1
ATOM 921 C C . ARG A 1 123 ? -9.561 24.310 5.319 1.00 42.72 123 ARG A C 1
ATOM 923 O O . ARG A 1 123 ? -9.696 23.088 5.242 1.00 42.72 123 ARG A O 1
ATOM 930 N N . ASP A 1 124 ? -8.962 25.088 4.423 1.00 42.22 124 ASP A N 1
ATOM 931 C CA . ASP A 1 124 ? -8.082 24.634 3.357 1.00 42.22 124 ASP A CA 1
ATOM 932 C C . ASP A 1 124 ? -7.316 23.393 3.810 1.00 42.22 124 ASP A C 1
ATOM 934 O O . ASP A 1 124 ? -6.369 23.467 4.600 1.00 42.22 124 ASP A O 1
ATOM 938 N N . ARG A 1 125 ? -7.742 22.229 3.312 1.00 46.12 125 ARG A N 1
ATOM 939 C CA . ARG A 1 125 ? -6.861 21.074 3.254 1.00 46.12 125 ARG A CA 1
ATOM 940 C C . ARG A 1 125 ? -5.824 21.444 2.217 1.00 46.12 125 ARG A C 1
ATOM 942 O O . ARG A 1 125 ? -6.022 21.228 1.025 1.00 46.12 125 ARG A O 1
ATOM 949 N N . VAL A 1 126 ? -4.734 22.034 2.696 1.00 43.44 126 VAL A N 1
ATOM 950 C CA . VAL A 1 126 ? -3.438 21.920 2.046 1.00 43.44 126 VAL A CA 1
ATOM 951 C C . VAL A 1 126 ? -3.314 20.440 1.708 1.00 43.44 126 VAL A C 1
ATOM 953 O O . VAL A 1 126 ? -3.228 19.605 2.607 1.00 43.44 126 VAL A O 1
ATOM 956 N N . LEU A 1 127 ? -3.448 20.113 0.421 1.00 48.91 127 LEU A N 1
ATOM 957 C CA . LEU A 1 127 ? -3.030 18.837 -0.131 1.00 48.91 127 LEU A CA 1
ATOM 958 C C . LEU A 1 127 ? -1.567 18.719 0.276 1.00 48.91 127 LEU A C 1
ATOM 960 O O . LEU A 1 127 ? -0.691 19.313 -0.351 1.00 48.91 127 LEU A O 1
ATOM 964 N N . ALA A 1 128 ? -1.323 18.053 1.401 1.00 44.16 128 ALA A N 1
ATOM 965 C CA . ALA A 1 128 ? -0.006 17.631 1.806 1.00 44.16 128 ALA A CA 1
ATOM 966 C C . ALA A 1 128 ? 0.393 16.583 0.772 1.00 44.16 128 ALA A C 1
ATOM 968 O O . ALA A 1 128 ? 0.160 15.392 0.948 1.00 44.16 128 ALA A O 1
ATOM 969 N N . ILE A 1 129 ? 0.882 17.061 -0.374 1.00 47.12 129 ILE A N 1
ATOM 970 C CA . ILE A 1 129 ? 1.555 16.241 -1.366 1.00 47.12 129 ILE A CA 1
ATOM 971 C C . ILE A 1 129 ? 2.690 15.608 -0.582 1.00 47.12 129 ILE A C 1
ATOM 973 O O . ILE A 1 129 ? 3.604 16.309 -0.136 1.00 47.12 129 ILE A O 1
ATOM 977 N N . ASN A 1 130 ? 2.568 14.308 -0.329 1.00 47.41 130 ASN A N 1
ATOM 978 C CA . ASN A 1 130 ? 3.566 13.571 0.416 1.00 47.41 130 ASN A CA 1
ATOM 979 C C . ASN A 1 130 ? 4.915 13.836 -0.267 1.00 47.41 130 ASN A C 1
ATOM 981 O O . ASN A 1 130 ? 5.053 13.567 -1.465 1.00 47.41 130 ASN A O 1
ATOM 985 N N . PRO A 1 131 ? 5.930 14.362 0.443 1.00 56.88 131 PRO A N 1
ATOM 986 C CA . PRO A 1 131 ? 7.224 14.679 -0.165 1.00 56.88 131 PRO A CA 1
ATOM 987 C C . PRO A 1 131 ? 7.875 13.440 -0.804 1.00 56.88 131 PRO A C 1
ATOM 989 O O . PRO A 1 131 ? 8.722 13.559 -1.688 1.00 56.88 131 PRO A O 1
ATOM 992 N N . PHE A 1 132 ? 7.423 12.251 -0.400 1.00 54.12 132 PHE A N 1
ATOM 993 C CA . PHE A 1 132 ? 7.831 10.969 -0.946 1.00 54.12 132 PHE A CA 1
ATOM 994 C C . PHE A 1 132 ? 7.271 10.679 -2.353 1.00 54.12 132 PHE A C 1
ATOM 996 O O . PHE A 1 132 ? 8.009 10.165 -3.189 1.00 54.12 132 PHE A O 1
ATOM 1003 N N . GLU A 1 133 ? 6.030 11.070 -2.672 1.00 50.94 133 GLU A N 1
ATOM 1004 C CA . GLU A 1 133 ? 5.481 10.923 -4.034 1.00 50.94 133 GLU A CA 1
ATOM 1005 C C . GLU A 1 133 ? 6.232 11.811 -5.028 1.00 50.94 133 GLU A C 1
ATOM 1007 O O . GLU A 1 133 ? 6.601 11.363 -6.114 1.00 50.94 133 GLU A O 1
ATOM 1012 N N . SER A 1 134 ? 6.565 13.039 -4.623 1.00 66.25 134 SER A N 1
ATOM 1013 C CA . SER A 1 134 ? 7.398 13.940 -5.427 1.00 66.25 134 SER A CA 1
ATOM 1014 C C . SER A 1 134 ? 8.808 13.381 -5.658 1.00 66.25 134 SER A C 1
ATOM 1016 O O . SER A 1 134 ? 9.373 13.545 -6.742 1.00 66.25 134 SER A O 1
ATOM 1018 N N . ALA A 1 135 ? 9.384 12.685 -4.672 1.00 71.25 135 ALA A N 1
ATOM 1019 C CA . ALA A 1 135 ? 10.691 12.048 -4.817 1.00 71.25 135 ALA A CA 1
ATOM 1020 C C . ALA A 1 135 ? 10.644 10.854 -5.783 1.00 71.25 135 ALA A C 1
ATOM 1022 O O . ALA A 1 135 ? 11.504 10.736 -6.651 1.00 71.25 135 ALA A O 1
ATOM 1023 N N . VAL A 1 136 ? 9.625 9.995 -5.701 1.00 76.62 136 VAL A N 1
ATOM 1024 C CA . VAL A 1 136 ? 9.478 8.849 -6.616 1.00 76.62 136 VAL A CA 1
ATOM 1025 C C . VAL A 1 136 ? 9.223 9.323 -8.049 1.00 76.62 136 VAL A C 1
ATOM 1027 O O . VAL A 1 136 ? 9.883 8.853 -8.978 1.00 76.62 136 VAL A O 1
ATOM 1030 N N . LEU A 1 137 ? 8.348 10.316 -8.232 1.00 80.19 137 LEU A N 1
ATOM 1031 C CA . LEU A 1 137 ? 8.033 10.881 -9.547 1.00 80.19 137 LEU A CA 1
ATOM 1032 C C . LEU A 1 137 ? 9.225 11.582 -10.211 1.00 80.19 137 LEU A C 1
ATOM 1034 O O . LEU A 1 137 ? 9.257 11.686 -11.434 1.00 80.19 137 LEU A O 1
ATOM 1038 N N . THR A 1 138 ? 10.219 12.030 -9.442 1.00 85.88 138 THR A N 1
ATOM 1039 C CA . THR A 1 138 ? 11.441 12.649 -9.983 1.00 85.88 138 THR A CA 1
ATOM 1040 C C . THR A 1 138 ? 12.592 11.655 -10.138 1.00 85.88 138 THR A C 1
ATOM 1042 O O . THR A 1 138 ? 13.320 11.716 -11.130 1.00 85.88 138 THR A O 1
ATOM 1045 N N . LEU A 1 139 ? 12.744 10.699 -9.219 1.00 89.69 139 LEU A N 1
ATOM 1046 C CA . LEU A 1 139 ? 13.825 9.713 -9.257 1.00 89.69 139 LEU A CA 1
ATOM 1047 C C . LEU A 1 139 ? 13.631 8.670 -10.355 1.00 89.69 139 LEU A C 1
ATOM 1049 O O . LEU A 1 139 ? 14.600 8.333 -11.030 1.00 89.69 139 LEU A O 1
ATOM 1053 N N . VAL A 1 140 ? 12.406 8.182 -10.575 1.00 92.12 140 VAL A N 1
ATOM 1054 C CA . VAL A 1 140 ? 12.117 7.168 -11.605 1.00 92.12 140 VAL A CA 1
ATOM 1055 C C . VAL A 1 140 ? 12.512 7.631 -13.015 1.00 92.12 140 VAL A C 1
ATOM 1057 O O . VAL A 1 140 ? 13.271 6.908 -13.666 1.00 92.12 140 VAL A O 1
ATOM 1060 N N . PRO A 1 141 ? 12.087 8.810 -13.514 1.00 95.06 141 PRO A N 1
ATOM 1061 C CA . PRO A 1 141 ? 12.501 9.261 -14.839 1.00 95.06 141 PRO A CA 1
ATOM 1062 C C . PRO A 1 141 ? 14.009 9.521 -14.919 1.00 95.06 141 PRO A C 1
ATOM 1064 O O . PRO A 1 141 ? 14.601 9.214 -15.948 1.00 95.06 141 PRO A O 1
ATOM 1067 N N . LEU A 1 142 ? 14.653 10.001 -13.846 1.00 95.38 142 LEU A N 1
ATOM 1068 C CA . LEU A 1 142 ? 16.114 10.153 -13.777 1.00 95.38 142 LEU A CA 1
ATOM 1069 C C . LEU A 1 142 ? 16.838 8.809 -13.920 1.00 95.38 142 LEU A C 1
ATOM 1071 O O . LEU A 1 142 ? 17.772 8.697 -14.711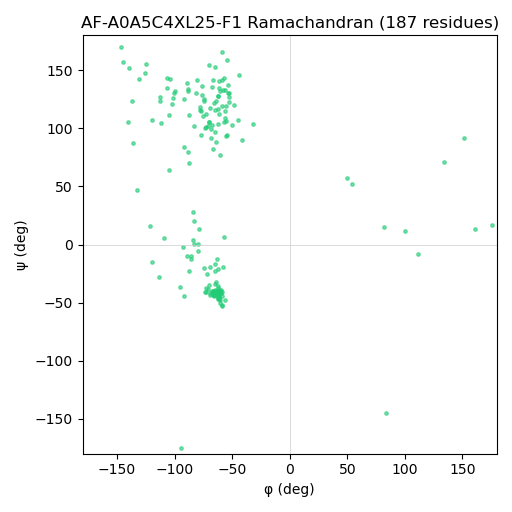 1.00 95.38 142 LEU A O 1
ATOM 1075 N N . LEU A 1 143 ? 16.390 7.781 -13.197 1.00 96.06 143 LEU A N 1
ATOM 1076 C CA . LEU A 1 143 ? 16.934 6.422 -13.269 1.00 96.06 143 LEU A CA 1
ATOM 1077 C C . LEU A 1 143 ? 16.729 5.807 -14.655 1.00 96.06 143 LEU A C 1
ATOM 1079 O O . LEU A 1 143 ? 17.620 5.168 -15.207 1.00 96.06 143 LEU A O 1
ATOM 1083 N N . LEU A 1 144 ? 15.565 6.031 -15.257 1.00 96.62 144 LEU A N 1
ATOM 1084 C CA . LEU A 1 144 ? 15.291 5.554 -16.606 1.00 96.62 144 LEU A CA 1
ATOM 1085 C C . LEU A 1 144 ? 16.186 6.263 -17.633 1.00 96.62 144 LEU A C 1
ATOM 1087 O O . LEU A 1 144 ? 16.741 5.621 -18.524 1.00 96.62 144 LEU A O 1
ATOM 1091 N N . TRP A 1 145 ? 16.406 7.568 -17.468 1.00 98.00 145 TRP A N 1
ATOM 1092 C CA . TRP A 1 145 ? 17.294 8.347 -18.327 1.00 98.00 145 TRP A CA 1
ATOM 1093 C C . TRP A 1 145 ? 18.758 7.907 -18.200 1.00 98.00 145 TRP A C 1
ATOM 1095 O O . TRP A 1 145 ? 19.449 7.768 -19.210 1.00 98.00 145 TRP A O 1
ATOM 1105 N N . THR A 1 146 ? 19.240 7.614 -16.987 1.00 97.25 146 THR A N 1
ATOM 1106 C CA . THR A 1 146 ? 20.609 7.108 -16.785 1.00 97.25 146 THR A CA 1
ATOM 1107 C C . THR A 1 146 ? 20.803 5.746 -17.444 1.00 97.25 146 THR A C 1
ATOM 1109 O O . THR A 1 146 ? 21.821 5.540 -18.106 1.00 97.25 146 THR A O 1
ATOM 1112 N N . LEU A 1 147 ? 19.818 4.846 -17.362 1.00 97.69 147 LEU A N 1
ATOM 1113 C CA . LEU A 1 147 ? 19.854 3.560 -18.066 1.00 97.69 147 LEU A CA 1
ATOM 1114 C C . LEU A 1 147 ? 19.923 3.735 -19.589 1.00 97.69 147 LEU A C 1
ATOM 1116 O O . LEU A 1 147 ? 20.716 3.056 -20.243 1.00 97.69 147 LEU A O 1
ATOM 1120 N N . VAL A 1 148 ? 19.157 4.674 -20.155 1.00 98.06 148 VAL A N 1
ATOM 1121 C CA . VAL A 1 148 ? 19.202 4.992 -21.594 1.00 98.06 148 VAL A CA 1
ATOM 1122 C C . VAL A 1 148 ? 20.586 5.495 -22.006 1.00 98.06 148 VAL A C 1
ATOM 1124 O O . VAL A 1 148 ? 21.146 5.014 -22.992 1.00 98.06 148 VAL A O 1
ATOM 1127 N N . VAL A 1 149 ? 21.180 6.416 -21.243 1.00 98.00 149 VAL A N 1
ATOM 1128 C CA . VAL A 1 149 ? 22.530 6.934 -21.522 1.00 98.00 149 VAL A CA 1
ATOM 1129 C C . VAL A 1 149 ? 23.577 5.827 -21.449 1.00 98.00 149 VAL A C 1
ATOM 1131 O O . VAL A 1 149 ? 24.433 5.732 -22.330 1.00 98.00 149 VAL A O 1
ATOM 1134 N N . VAL A 1 150 ? 23.503 4.961 -20.435 1.00 97.75 150 VAL A N 1
ATOM 1135 C CA . VAL A 1 150 ? 24.417 3.821 -20.286 1.00 97.75 150 VAL A CA 1
ATOM 1136 C C . VAL A 1 150 ? 24.277 2.857 -21.466 1.00 97.75 150 VAL A C 1
ATOM 1138 O O . VAL A 1 150 ? 25.287 2.432 -22.029 1.00 97.75 150 VAL A O 1
ATOM 1141 N N . ALA A 1 151 ? 23.052 2.549 -21.894 1.00 97.56 151 ALA A N 1
ATOM 1142 C CA . ALA A 1 151 ? 22.805 1.692 -23.050 1.00 97.56 151 ALA A CA 1
ATOM 1143 C C . ALA A 1 151 ? 23.367 2.296 -24.349 1.00 97.56 151 ALA A C 1
ATOM 1145 O O . ALA A 1 151 ? 24.068 1.608 -25.096 1.00 97.56 151 ALA A O 1
ATOM 1146 N N . LEU A 1 152 ? 23.134 3.591 -24.593 1.00 98.19 152 LEU A N 1
ATOM 1147 C CA . LEU A 1 152 ? 23.678 4.310 -25.751 1.00 98.19 152 LEU A CA 1
ATOM 1148 C C . LEU A 1 152 ? 25.208 4.321 -25.748 1.00 98.19 152 LEU A C 1
ATOM 1150 O O . LEU A 1 152 ? 25.833 4.041 -26.772 1.00 98.19 152 LEU A O 1
ATOM 1154 N N . TYR A 1 153 ? 25.818 4.584 -24.592 1.00 98.12 153 TYR A N 1
ATOM 1155 C CA . TYR A 1 153 ? 27.266 4.531 -24.428 1.00 98.12 153 TYR A CA 1
ATOM 1156 C C . TYR A 1 153 ? 27.829 3.161 -24.829 1.00 98.12 153 TYR A C 1
ATOM 1158 O O . TYR A 1 153 ? 28.786 3.080 -25.606 1.00 98.12 153 TYR A O 1
ATOM 1166 N N . TRP A 1 154 ? 27.222 2.074 -24.343 1.00 98.06 154 TRP A N 1
ATOM 1167 C CA . TRP A 1 154 ? 27.648 0.717 -24.682 1.00 98.06 154 TRP A CA 1
ATOM 1168 C C . TRP A 1 154 ? 27.458 0.390 -26.163 1.00 98.06 154 TRP A C 1
ATOM 1170 O O . TRP A 1 154 ? 28.358 -0.201 -26.761 1.00 98.06 154 TRP A O 1
ATOM 1180 N N . ALA A 1 155 ? 26.353 0.816 -26.776 1.00 97.25 155 ALA A N 1
ATOM 1181 C CA . ALA A 1 155 ? 26.106 0.623 -28.203 1.00 97.25 155 ALA A CA 1
ATOM 1182 C C . ALA A 1 155 ? 27.184 1.303 -29.065 1.00 97.25 155 ALA A C 1
ATOM 1184 O O . ALA A 1 155 ? 27.774 0.661 -29.936 1.00 97.25 155 ALA A O 1
ATOM 1185 N N . VAL A 1 156 ? 27.519 2.564 -28.771 1.00 97.44 156 VAL A N 1
ATOM 1186 C CA . VAL A 1 156 ? 28.591 3.299 -29.467 1.00 97.44 156 VAL A CA 1
ATOM 1187 C C . VAL A 1 156 ? 29.940 2.615 -29.257 1.00 97.44 156 VAL A C 1
ATOM 1189 O O . VAL A 1 156 ? 30.671 2.364 -30.215 1.00 97.44 156 VAL A O 1
ATOM 1192 N N . ARG A 1 157 ? 30.266 2.251 -28.012 1.00 97.06 157 ARG A N 1
ATOM 1193 C CA . ARG A 1 157 ? 31.524 1.570 -27.675 1.00 97.06 157 ARG A CA 1
ATOM 1194 C C . ARG A 1 157 ? 31.673 0.238 -28.417 1.00 97.06 157 ARG A C 1
ATOM 1196 O O . ARG A 1 157 ? 32.767 -0.074 -28.890 1.00 97.06 157 ARG A O 1
ATOM 1203 N N . MET A 1 158 ? 30.598 -0.540 -28.529 1.00 97.19 158 MET A N 1
ATOM 1204 C CA . MET A 1 158 ? 30.584 -1.803 -29.272 1.00 97.19 158 MET A CA 1
ATOM 1205 C C . MET A 1 158 ? 30.700 -1.574 -30.780 1.00 97.19 158 MET A C 1
ATOM 1207 O O . MET A 1 158 ? 31.486 -2.261 -31.429 1.00 97.19 158 MET A O 1
ATOM 1211 N N . GLY A 1 159 ? 30.009 -0.570 -31.326 1.00 95.69 159 GLY A N 1
ATOM 1212 C CA . GLY A 1 159 ? 30.119 -0.185 -32.734 1.00 95.69 159 GLY A CA 1
ATOM 1213 C C . GLY A 1 159 ? 31.543 0.214 -33.125 1.00 95.69 159 GLY A C 1
ATOM 1214 O O . GLY A 1 159 ? 32.069 -0.276 -34.120 1.00 95.69 159 GLY A O 1
ATOM 1215 N N . VAL A 1 160 ? 32.220 1.018 -32.298 1.00 95.94 160 VAL A N 1
ATOM 1216 C CA . VAL A 1 160 ? 33.626 1.405 -32.518 1.00 95.94 160 VAL A CA 1
ATOM 1217 C C . VAL A 1 160 ? 34.551 0.188 -32.474 1.00 95.94 160 VAL A C 1
ATOM 1219 O O . VAL A 1 160 ? 35.421 0.047 -33.333 1.00 95.94 160 VAL A O 1
ATOM 1222 N N . ARG A 1 161 ? 34.357 -0.722 -31.509 1.00 94.12 161 ARG A N 1
ATOM 1223 C CA . ARG A 1 161 ? 35.147 -1.961 -31.420 1.00 94.12 161 ARG A CA 1
ATOM 1224 C C . ARG A 1 161 ? 34.960 -2.850 -32.649 1.00 94.12 161 ARG A C 1
ATOM 1226 O O . ARG A 1 161 ? 35.953 -3.326 -33.191 1.00 94.12 161 ARG A O 1
ATOM 1233 N N . HIS A 1 162 ? 33.726 -3.045 -33.109 1.00 92.19 162 HIS A N 1
ATOM 1234 C CA . HIS A 1 162 ? 33.451 -3.824 -34.317 1.00 92.1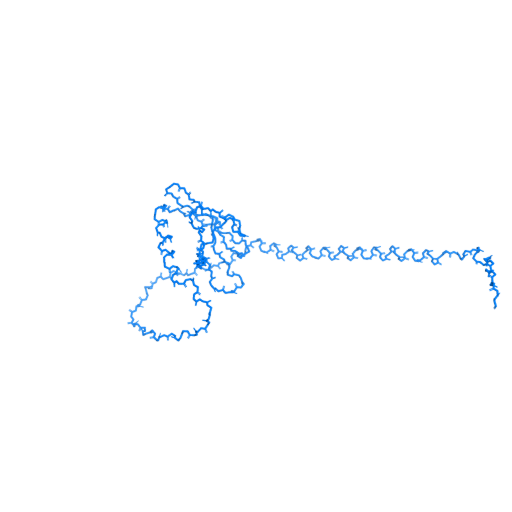9 162 HIS A CA 1
ATOM 1235 C C . HIS A 1 162 ? 34.001 -3.152 -35.579 1.00 92.19 162 HIS A C 1
ATOM 1237 O O . HIS A 1 162 ? 34.662 -3.816 -36.373 1.00 92.19 162 HIS A O 1
ATOM 1243 N N . GLY A 1 163 ? 33.832 -1.836 -35.724 1.00 91.19 163 GLY A N 1
ATOM 1244 C CA . GLY A 1 163 ? 34.374 -1.083 -36.857 1.00 91.19 163 GLY A CA 1
ATOM 1245 C C . GLY A 1 163 ? 35.902 -1.146 -36.942 1.00 91.19 163 GLY A C 1
ATOM 1246 O O . GLY A 1 163 ? 36.451 -1.315 -38.029 1.00 91.19 163 GLY A O 1
ATOM 1247 N N . LEU A 1 164 ? 36.600 -1.091 -35.802 1.00 90.88 164 LEU A N 1
ATOM 1248 C CA . LEU A 1 164 ? 38.054 -1.285 -35.735 1.00 90.88 164 LEU A CA 1
ATOM 1249 C C . LEU A 1 164 ? 38.477 -2.694 -36.169 1.00 90.88 164 LEU A C 1
ATOM 1251 O O . LEU A 1 164 ? 39.478 -2.846 -36.870 1.00 90.88 164 LEU A O 1
ATOM 1255 N N . LEU A 1 165 ? 37.722 -3.723 -35.775 1.00 89.06 165 LEU A N 1
ATOM 1256 C CA . LEU A 1 165 ? 37.993 -5.101 -36.189 1.00 89.06 165 LEU A CA 1
ATOM 1257 C C . LEU A 1 165 ? 37.771 -5.294 -37.695 1.00 89.06 165 LEU A C 1
ATOM 1259 O O . LEU A 1 165 ? 38.599 -5.931 -38.347 1.00 89.06 165 LEU A O 1
ATOM 1263 N N . ASP A 1 166 ? 36.718 -4.704 -38.260 1.00 89.94 166 ASP A N 1
ATOM 1264 C CA . ASP A 1 166 ? 36.448 -4.763 -39.699 1.00 89.94 166 ASP A CA 1
ATOM 1265 C C . ASP A 1 166 ? 37.487 -3.992 -40.518 1.00 89.94 166 ASP A C 1
ATOM 1267 O O . ASP A 1 166 ? 37.972 -4.498 -41.532 1.00 89.94 166 ASP A O 1
ATOM 1271 N N . ALA A 1 167 ? 37.895 -2.804 -40.064 1.00 89.00 167 ALA A N 1
ATOM 1272 C CA . ALA A 1 167 ? 38.965 -2.043 -40.703 1.00 89.00 167 ALA A CA 1
ATOM 1273 C C . ALA A 1 167 ? 40.285 -2.832 -40.710 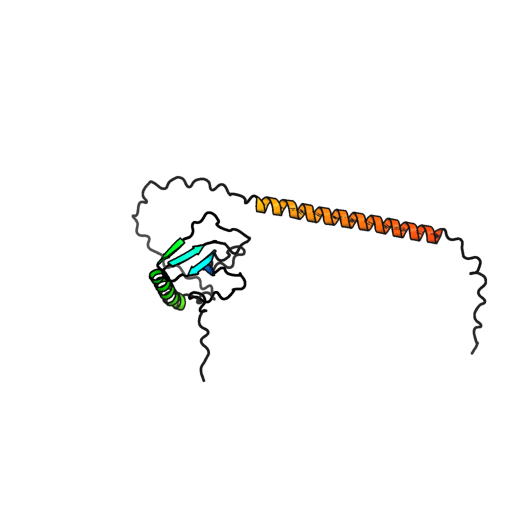1.00 89.00 167 ALA A C 1
ATOM 1275 O O . ALA A 1 167 ? 40.958 -2.900 -41.739 1.00 89.00 167 ALA A O 1
ATOM 1276 N N . ARG A 1 168 ? 40.617 -3.505 -39.599 1.00 90.62 168 ARG A N 1
ATOM 1277 C CA . ARG A 1 168 ? 41.812 -4.353 -39.503 1.00 90.62 168 ARG A CA 1
ATOM 1278 C C . ARG A 1 16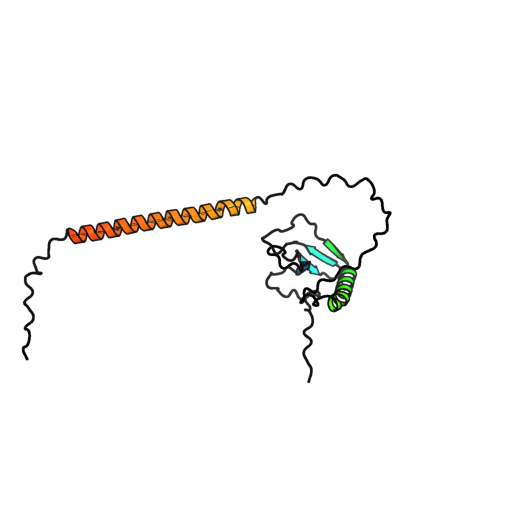8 ? 41.749 -5.557 -40.443 1.00 90.62 168 ARG A C 1
ATOM 1280 O O . ARG A 1 168 ? 42.762 -5.889 -41.048 1.00 90.62 168 ARG A O 1
ATOM 1287 N N . ARG A 1 169 ? 40.579 -6.187 -40.610 1.0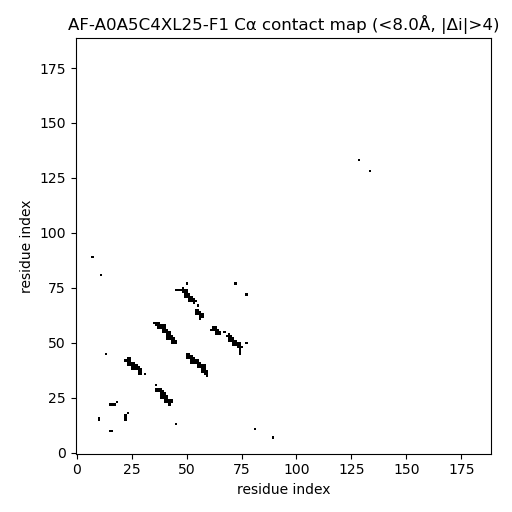0 86.31 169 ARG A N 1
ATOM 1288 C CA . ARG A 1 169 ? 40.395 -7.281 -41.583 1.00 86.31 169 ARG A CA 1
ATOM 1289 C C . ARG A 1 169 ? 40.619 -6.820 -43.021 1.00 86.31 169 ARG A C 1
ATOM 1291 O O . ARG A 1 169 ? 41.204 -7.566 -43.793 1.00 86.31 169 ARG A O 1
ATOM 1298 N N . ARG A 1 170 ? 40.200 -5.600 -43.374 1.00 87.00 170 ARG A N 1
ATOM 1299 C CA . ARG A 1 170 ? 40.408 -5.037 -44.723 1.00 87.00 170 ARG A CA 1
ATOM 1300 C C . ARG A 1 170 ? 41.860 -4.649 -45.008 1.00 87.00 170 ARG A C 1
ATOM 1302 O O . ARG A 1 170 ? 42.241 -4.593 -46.168 1.00 87.00 170 ARG A O 1
ATOM 1309 N N . GLN A 1 171 ? 42.648 -4.360 -43.973 1.00 87.56 171 GLN A N 1
ATOM 1310 C CA . GLN A 1 171 ? 44.066 -4.016 -44.109 1.00 87.56 171 GLN A CA 1
ATOM 1311 C C . GLN A 1 171 ? 44.996 -5.233 -44.139 1.00 87.56 171 GLN A C 1
ATOM 1313 O O . GLN A 1 171 ? 46.181 -5.060 -44.419 1.00 87.56 171 GLN A O 1
ATOM 1318 N N . LEU A 1 172 ? 44.506 -6.444 -43.842 1.00 86.44 172 LEU A N 1
ATOM 1319 C CA . LEU A 1 172 ? 45.346 -7.630 -43.964 1.00 86.44 172 LEU A CA 1
ATOM 1320 C C . LEU A 1 172 ? 45.690 -7.837 -45.447 1.00 86.44 172 LEU A C 1
ATOM 1322 O O . LEU A 1 172 ? 44.768 -7.968 -46.259 1.00 86.44 172 LEU A O 1
ATOM 1326 N N . PRO A 1 173 ? 46.984 -7.855 -45.818 1.00 85.06 173 PRO A N 1
ATOM 1327 C CA . PRO A 1 173 ? 47.372 -8.181 -47.178 1.00 85.06 173 PRO A CA 1
ATOM 1328 C C . PRO A 1 173 ? 46.819 -9.568 -47.534 1.00 85.06 173 PRO A C 1
ATOM 1330 O O . PRO A 1 173 ? 46.764 -10.440 -46.658 1.00 85.06 173 PRO A O 1
ATOM 1333 N N . PRO A 1 174 ? 46.376 -9.773 -48.787 1.00 80.31 174 PRO A N 1
ATOM 1334 C CA . PRO A 1 174 ? 45.888 -11.070 -49.228 1.00 80.31 174 PRO A CA 1
ATOM 1335 C C . PRO A 1 174 ? 46.952 -12.126 -48.933 1.00 80.31 174 PRO A C 1
ATOM 1337 O O . PRO A 1 174 ? 48.129 -11.921 -49.235 1.00 80.31 174 PRO A O 1
ATOM 1340 N N . ASP A 1 175 ? 46.530 -13.217 -48.295 1.00 82.50 175 ASP A N 1
ATOM 1341 C CA . ASP A 1 175 ? 47.417 -14.299 -47.886 1.00 82.50 175 ASP A CA 1
ATOM 1342 C C . ASP A 1 175 ? 48.169 -14.825 -49.123 1.00 82.50 175 ASP A C 1
ATOM 1344 O O . ASP A 1 175 ? 47.528 -15.352 -50.042 1.00 82.50 175 ASP A O 1
ATOM 1348 N N . PRO A 1 176 ? 49.506 -14.675 -49.193 1.00 79.12 176 PRO A N 1
ATOM 1349 C CA . PRO A 1 176 ? 50.278 -15.084 -50.362 1.00 79.12 176 PRO A CA 1
ATOM 1350 C C . PRO A 1 176 ? 50.212 -16.599 -50.613 1.00 79.12 176 PRO A C 1
ATOM 1352 O O . PRO A 1 176 ? 50.595 -17.047 -51.691 1.00 79.12 176 PRO A O 1
ATOM 1355 N N . GLY A 1 177 ? 49.704 -17.393 -49.660 1.00 75.81 177 GLY A N 1
ATOM 1356 C CA . GLY A 1 177 ? 49.482 -18.831 -49.819 1.00 75.81 177 GLY A CA 1
ATOM 1357 C C . GLY A 1 177 ? 48.145 -19.231 -50.460 1.00 75.81 177 GLY A C 1
ATOM 1358 O O . GLY A 1 177 ? 47.984 -20.391 -50.842 1.00 75.81 177 GLY A O 1
ATOM 1359 N N . ALA A 1 178 ? 47.174 -18.319 -50.608 1.00 65.19 178 ALA A N 1
ATOM 1360 C CA . ALA A 1 178 ? 45.830 -18.673 -51.086 1.00 65.19 178 ALA A CA 1
ATOM 1361 C C . ALA A 1 178 ? 45.761 -18.978 -52.596 1.00 65.19 178 ALA A C 1
ATOM 1363 O O . ALA A 1 178 ? 44.852 -19.675 -53.043 1.00 65.19 178 ALA A O 1
ATOM 1364 N N . SER A 1 179 ? 46.734 -18.517 -53.383 1.00 70.31 179 SER A N 1
ATOM 1365 C CA . SER A 1 179 ? 46.836 -18.777 -54.827 1.00 70.31 179 SER A CA 1
ATOM 1366 C C . SER A 1 179 ? 47.406 -20.159 -55.174 1.00 70.31 179 SER A C 1
ATOM 1368 O O . SER A 1 179 ? 47.425 -20.530 -56.345 1.00 70.31 179 SER A O 1
ATOM 1370 N N . GLY A 1 180 ? 47.860 -20.932 -54.182 1.00 69.12 180 GLY A N 1
ATOM 1371 C CA . GLY A 1 180 ? 48.577 -22.188 -54.402 1.00 69.12 180 GLY A CA 1
ATOM 1372 C C . GLY A 1 180 ? 47.819 -23.463 -54.047 1.00 69.12 180 GLY A C 1
ATOM 1373 O O . GLY A 1 180 ? 48.434 -24.524 -54.085 1.00 69.12 180 GLY A O 1
ATOM 1374 N N . ARG A 1 181 ? 46.532 -23.415 -53.663 1.00 71.69 181 ARG A N 1
ATOM 1375 C CA . ARG A 1 181 ? 45.813 -24.648 -53.300 1.00 71.69 181 ARG A CA 1
ATOM 1376 C C . ARG A 1 181 ? 45.471 -25.425 -54.580 1.00 71.69 181 ARG A C 1
ATOM 1378 O O . ARG A 1 181 ? 44.644 -24.944 -55.354 1.00 71.69 181 ARG A O 1
ATOM 1385 N N . PRO A 1 182 ? 46.093 -26.592 -54.831 1.00 71.62 182 PRO A N 1
ATOM 1386 C CA . PRO A 1 182 ? 45.802 -27.377 -56.020 1.00 71.62 182 PRO A CA 1
ATOM 1387 C C . PRO A 1 182 ? 44.332 -27.792 -55.997 1.00 71.62 182 PRO A C 1
ATOM 1389 O O . PRO A 1 182 ? 43.809 -28.196 -54.954 1.00 71.62 182 PRO A O 1
ATOM 1392 N N . ALA A 1 183 ? 43.667 -27.648 -57.144 1.00 72.06 183 ALA A N 1
ATOM 1393 C CA . ALA A 1 183 ? 42.306 -28.119 -57.334 1.00 72.06 183 ALA A CA 1
ATOM 1394 C C . ALA A 1 183 ? 42.240 -29.599 -56.941 1.00 72.06 183 ALA A C 1
ATOM 1396 O O . ALA A 1 183 ? 43.052 -30.404 -57.404 1.00 72.06 183 ALA A O 1
ATOM 1397 N N . ALA A 1 184 ? 41.307 -29.939 -56.050 1.00 75.88 184 ALA A N 1
ATOM 1398 C CA . ALA A 1 184 ? 41.041 -31.330 -55.727 1.00 75.88 184 ALA A CA 1
ATOM 1399 C C . ALA A 1 184 ? 40.693 -32.066 -57.034 1.00 75.88 184 ALA A C 1
ATOM 1401 O O . ALA A 1 184 ? 39.910 -31.525 -57.822 1.00 75.88 184 ALA A O 1
ATOM 1402 N N . PRO A 1 185 ? 41.286 -33.244 -57.294 1.00 73.25 185 PRO A N 1
ATOM 1403 C CA . PRO A 1 185 ? 40.987 -34.009 -58.492 1.00 73.25 185 PRO A CA 1
ATOM 1404 C C . PRO A 1 185 ? 39.492 -34.318 -58.503 1.00 73.25 185 PRO A C 1
ATOM 1406 O O . PRO A 1 185 ? 38.954 -34.925 -57.579 1.00 73.25 185 PRO A O 1
ATOM 1409 N N . THR A 1 186 ? 38.806 -33.828 -59.529 1.00 75.06 186 THR A N 1
ATOM 1410 C CA . THR A 1 186 ? 37.440 -34.237 -59.827 1.00 75.06 186 THR A CA 1
ATOM 1411 C C . THR A 1 186 ? 37.518 -35.646 -60.394 1.00 75.06 186 THR A C 1
ATOM 1413 O O . THR A 1 186 ? 37.890 -35.819 -61.555 1.00 75.06 186 THR A O 1
ATOM 1416 N N . ASP A 1 187 ? 37.212 -36.641 -59.565 1.00 72.94 187 ASP A N 1
ATOM 1417 C CA . ASP A 1 187 ? 36.989 -38.008 -60.023 1.00 72.94 187 ASP A CA 1
ATOM 1418 C C . ASP A 1 187 ? 35.792 -38.005 -60.983 1.00 72.94 187 ASP A C 1
ATOM 1420 O O . ASP A 1 187 ? 34.664 -37.675 -60.608 1.00 72.94 187 ASP A O 1
ATOM 1424 N N . GLY A 1 188 ? 36.076 -38.287 -62.254 1.00 73.62 188 GLY A N 1
ATOM 1425 C CA . GLY A 1 188 ? 35.077 -38.421 -63.306 1.00 73.62 188 GLY A CA 1
ATOM 1426 C C . GLY A 1 188 ? 34.342 -39.756 -63.204 1.00 73.62 188 GLY A C 1
ATOM 1427 O O . GLY A 1 188 ? 34.970 -40.799 -63.016 1.00 73.62 188 GLY A O 1
ATOM 1428 N N . VAL A 1 189 ? 33.020 -39.695 -63.364 1.00 64.62 189 VAL A N 1
ATOM 1429 C CA . VAL A 1 189 ? 32.124 -40.822 -63.663 1.00 64.62 189 VAL A CA 1
ATOM 1430 C C . VAL A 1 189 ? 31.510 -40.573 -65.031 1.00 64.62 189 VAL A C 1
ATOM 1432 O O . VAL A 1 189 ? 31.119 -39.408 -65.277 1.00 64.62 189 VAL A O 1
#

Solvent-accessible surface area (backbone atoms only — not comparable to full-atom values): 12308 Å² total; per-residue (Å²): 137,85,80,84,80,80,68,82,78,78,72,88,75,84,57,90,69,69,47,105,70,46,86,52,42,77,75,46,72,60,92,58,93,51,94,72,54,39,37,37,26,25,34,72,47,78,58,95,62,38,30,37,38,36,78,34,32,38,66,47,83,79,49,61,47,81,84,61,74,70,45,78,41,55,32,71,60,50,55,50,51,50,55,54,45,52,62,54,41,74,77,60,76,74,80,84,80,68,94,65,83,75,75,74,74,86,75,81,75,82,87,83,79,84,77,78,93,73,80,69,82,81,68,82,75,71,78,75,70,53,72,63,58,61,47,51,70,51,47,52,59,51,53,52,48,51,51,52,52,54,52,52,51,50,51,53,54,50,50,54,53,51,51,53,53,53,52,52,61,71,66,53,73,79,66,86,67,71,87,68,70,74,78,75,82,78,84,83,130

pLDDT: mean 70.61, std 20.34, range [34.97, 98.19]

Radius of gyration: 35.81 Å; Cα contacts (8 Å, |Δi|>4): 112; chains: 1; bounding box: 92×70×92 Å

Secondary structure (DSSP, 8-state):
------PSP-TTSS----BTTBTPEEEE------TT-PPEEEEEEE-SSEEEEEEEEESSTT-EETTSPPEEEEHHHHHHHHHHHHHHHHHHTT--S-------------S--PPPS-------------HHHHHHHHHHHHHHHHHHHHHHHHHHHHHHHHHHHHHHHHHSPP-TTGGG-PPPP----

Mean predicted aligned error: 18.34 Å

Foldseek 3Di:
DDDDDPDDDPCPPDDQDQDVPGQKDFDDFDPDPDPPRFGWIFRWDDDPFKIKTHFIDGPPDDDTPNVDDIDIDGRVVVVVVVVVCSVVCVVPPDPPDDPPPPPPDPDPDPPDDDDDPDDDPPPDPPPPPPVVVVVCVVVVVVVVVVVVVVVVVVVVVVVVVVVVVVVVVVPPDPDPCPVPDDDDDDDDD